Protein AF-A0A1V5FMY1-F1 (afdb_monomer_lite)

Secondary structure (DSSP, 8-state):
---HHHHHHHHHHHHHHHHHHHHHHHHHHHHHHHHHHHHHHHHHHHHHHHHHHHS-----TTPPPPHHHHHHHHHHHHHHHHHHHHHHHHHHHHHHHHHHH-HHHHHHHHTTHHHHHHHHHHHHHHHHHHTT--HHHHHHHHHHHHHHHHHHHHS-SSHHHHHHHHHHHHTTS--------PPPHHHHHHHHHHHHHHHHH-GGGHHHHHHHHHHHHHHHHHHHHGGGSPPPPPPP---PPP-----PPP---PPPPPP-

Foldseek 3Di:
DDDVVVVVVVVVVVVVVVVVVVVVVVVVLCVVLVVVLVVLVVVLVVLLVVLCVQQPDDDDVPDDDDPVVLVLLVQLVVQLVVQLVVLVVVLVVQLVVLVVVHDVSNVVSVSCVSVSVSSSSVRSSVSCVVSSHHPVRSVVSVVVVVVVVVQCVVVPDPPPVVVVVVVVVCVVDDDDDDDGDDHDLVVLVVLLVVLVVVCVVCVVCVVVSVVVSVVSVVVNVVVVVVVPDDDDPDDPDDDDDDDDDDDDDDDDDDDDDDDD

Structure (mmCIF, N/CA/C/O backbone):
data_AF-A0A1V5FMY1-F1
#
_entry.id   AF-A0A1V5FMY1-F1
#
loop_
_atom_site.group_PDB
_atom_site.id
_atom_site.type_symbol
_atom_site.label_atom_id
_atom_site.label_alt_id
_atom_site.label_comp_id
_atom_site.label_asym_id
_atom_site.label_entity_id
_atom_site.label_seq_id
_atom_site.pdbx_PDB_ins_code
_atom_site.Cartn_x
_atom_site.Cartn_y
_atom_site.Cartn_z
_atom_site.occupancy
_atom_site.B_iso_or_equiv
_atom_site.auth_seq_id
_atom_site.auth_comp_id
_atom_site.auth_asym_id
_atom_site.auth_atom_id
_atom_site.pdbx_PDB_model_num
ATOM 1 N N . MET A 1 1 ? 20.991 14.096 -60.297 1.00 62.47 1 MET A N 1
ATOM 2 C CA . MET A 1 1 ? 20.097 14.862 -59.400 1.00 62.47 1 MET A CA 1
ATOM 3 C C . MET A 1 1 ? 19.051 13.898 -58.860 1.00 62.47 1 MET A C 1
ATOM 5 O O . MET A 1 1 ? 18.324 13.318 -59.656 1.00 62.47 1 MET A O 1
ATOM 9 N N . ALA A 1 2 ? 19.057 13.616 -57.555 1.00 62.38 2 ALA A N 1
ATOM 10 C CA . ALA A 1 2 ? 18.085 12.703 -56.951 1.00 62.38 2 ALA A CA 1
ATOM 11 C C . ALA A 1 2 ? 16.714 13.389 -56.848 1.00 62.38 2 ALA A C 1
ATOM 13 O O . ALA A 1 2 ? 16.636 14.568 -56.515 1.00 62.38 2 ALA A O 1
ATOM 14 N N . ASN A 1 3 ? 15.645 12.657 -57.168 1.00 71.06 3 ASN A N 1
ATOM 15 C CA . ASN A 1 3 ? 14.291 13.203 -57.214 1.00 71.06 3 ASN A CA 1
ATOM 16 C C . ASN A 1 3 ? 13.805 13.497 -55.775 1.00 71.06 3 ASN A C 1
ATOM 18 O O . ASN A 1 3 ? 13.708 12.550 -54.988 1.00 71.06 3 ASN A O 1
ATOM 22 N N . PRO A 1 4 ? 13.483 14.754 -55.413 1.00 65.75 4 PRO A N 1
ATOM 23 C CA . PRO A 1 4 ? 13.195 15.155 -54.027 1.00 65.75 4 PRO A CA 1
ATOM 24 C C . PRO A 1 4 ? 12.002 14.404 -53.415 1.00 65.75 4 PRO A C 1
ATOM 26 O O . PRO A 1 4 ? 11.984 14.119 -52.220 1.00 65.75 4 PRO A O 1
ATOM 29 N N . TRP A 1 5 ? 11.061 13.965 -54.252 1.00 65.62 5 TRP A N 1
ATOM 30 C CA . TRP A 1 5 ? 9.923 13.134 -53.854 1.00 65.62 5 TRP A CA 1
ATOM 31 C C . TRP A 1 5 ? 10.306 11.752 -53.302 1.00 65.62 5 TRP A C 1
ATOM 33 O O . TRP A 1 5 ? 9.622 11.229 -52.425 1.00 65.62 5 TRP A O 1
ATOM 43 N N . LYS A 1 6 ? 11.415 11.156 -53.762 1.00 67.19 6 LYS A N 1
ATOM 44 C CA . LYS A 1 6 ? 11.872 9.850 -53.257 1.00 67.19 6 LYS A CA 1
ATOM 45 C C . LYS A 1 6 ? 12.499 9.964 -51.867 1.00 67.19 6 LYS A C 1
ATOM 47 O O . LYS A 1 6 ? 12.334 9.063 -51.056 1.00 67.19 6 LYS A O 1
ATOM 52 N N . ILE A 1 7 ? 13.168 11.081 -51.581 1.00 69.88 7 ILE A N 1
ATOM 53 C CA . ILE A 1 7 ? 13.790 11.340 -50.275 1.00 69.88 7 ILE A CA 1
ATOM 54 C C . ILE A 1 7 ? 12.704 11.589 -49.215 1.00 69.88 7 ILE A C 1
ATOM 56 O O . ILE A 1 7 ? 12.781 11.044 -48.117 1.00 69.88 7 ILE A O 1
ATOM 60 N N . PHE A 1 8 ? 11.640 12.318 -49.572 1.00 70.12 8 PHE A N 1
ATOM 61 C CA . PHE A 1 8 ? 10.506 12.569 -48.675 1.00 70.12 8 PHE A CA 1
ATOM 62 C C . PHE A 1 8 ? 9.698 11.294 -48.365 1.00 70.12 8 PHE A C 1
ATOM 64 O O . PHE A 1 8 ? 9.326 11.052 -47.218 1.00 70.12 8 PHE A O 1
ATOM 71 N N . GLY A 1 9 ? 9.483 10.433 -49.369 1.00 74.50 9 GLY A N 1
ATOM 72 C CA . GLY A 1 9 ? 8.785 9.155 -49.186 1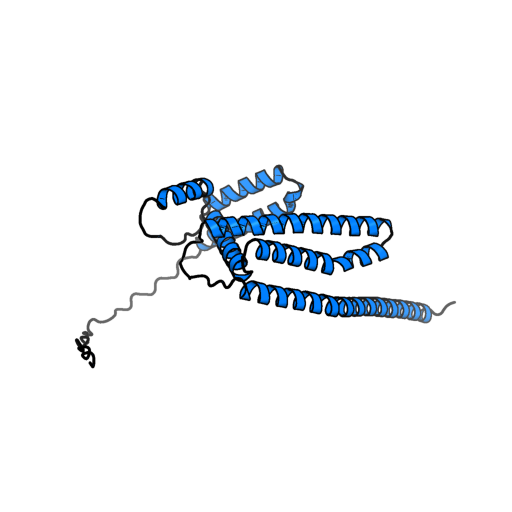.00 74.50 9 GLY A CA 1
ATOM 73 C C . GLY A 1 9 ? 9.525 8.178 -48.265 1.00 74.50 9 GLY A C 1
ATOM 74 O O . GLY A 1 9 ? 8.897 7.526 -47.433 1.00 74.50 9 GLY A O 1
ATOM 75 N N . ILE A 1 10 ? 10.858 8.119 -48.359 1.00 80.38 10 ILE A N 1
ATOM 76 C CA . ILE A 1 10 ? 11.685 7.268 -47.488 1.00 80.38 10 ILE A CA 1
ATOM 77 C C . ILE A 1 10 ? 11.652 7.777 -46.039 1.00 80.38 10 ILE A C 1
ATOM 79 O O . ILE A 1 10 ? 11.507 6.974 -45.121 1.00 80.38 10 ILE A O 1
ATOM 83 N N . GLY A 1 11 ? 11.708 9.096 -45.823 1.00 72.06 11 GLY A N 1
ATOM 84 C CA . GLY A 1 11 ? 11.613 9.680 -44.480 1.00 72.06 11 GLY A CA 1
ATOM 85 C C . GLY A 1 11 ? 10.283 9.375 -43.780 1.00 72.06 11 GLY A C 1
ATOM 86 O O . GLY A 1 11 ? 10.274 8.979 -42.617 1.00 72.06 11 GLY A O 1
ATOM 87 N N . CYS A 1 12 ? 9.161 9.480 -44.500 1.00 81.25 12 CYS A N 1
ATOM 88 C CA . CYS A 1 12 ? 7.836 9.184 -43.946 1.00 81.25 12 CYS A CA 1
ATOM 89 C C . CYS A 1 12 ? 7.679 7.696 -43.582 1.00 81.25 12 CYS A C 1
ATOM 91 O O . CYS A 1 12 ? 7.155 7.364 -42.519 1.00 81.25 12 CYS A O 1
ATOM 93 N N . LEU A 1 13 ? 8.207 6.794 -44.418 1.00 77.31 13 LEU A N 1
ATOM 94 C CA . LEU A 1 13 ? 8.186 5.354 -44.155 1.00 77.31 13 LEU A CA 1
ATOM 95 C C . LEU A 1 13 ? 8.947 4.994 -42.866 1.00 77.31 13 LEU A C 1
ATOM 97 O O . LEU A 1 13 ? 8.448 4.210 -42.062 1.00 77.31 13 LEU A O 1
ATOM 101 N N . VAL A 1 14 ? 10.119 5.595 -42.634 1.00 80.06 14 VAL A N 1
ATOM 102 C CA . VAL A 1 14 ? 10.916 5.361 -41.414 1.00 80.06 14 VAL A CA 1
ATOM 103 C C . VAL A 1 14 ? 10.162 5.809 -40.159 1.00 80.06 14 VAL A C 1
ATOM 105 O O . VAL A 1 14 ? 10.164 5.091 -39.161 1.00 80.06 14 VAL A O 1
ATOM 108 N N . ILE A 1 15 ? 9.466 6.948 -40.214 1.00 77.56 15 ILE A N 1
ATOM 109 C CA . ILE A 1 15 ? 8.668 7.457 -39.088 1.00 77.56 15 ILE A CA 1
ATOM 110 C C . ILE A 1 15 ? 7.491 6.523 -38.782 1.00 77.56 15 ILE A C 1
ATOM 112 O O . ILE A 1 15 ? 7.276 6.174 -37.624 1.00 77.56 15 ILE A O 1
ATOM 116 N N . VAL A 1 16 ? 6.756 6.071 -39.802 1.00 81.81 16 VAL A N 1
ATOM 117 C CA . VAL A 1 16 ? 5.626 5.143 -39.615 1.00 81.81 16 VAL A CA 1
ATOM 118 C C . VAL A 1 16 ? 6.092 3.814 -39.017 1.00 81.81 16 VAL A C 1
ATOM 120 O O . VAL A 1 16 ? 5.444 3.291 -38.111 1.00 81.81 16 VAL A O 1
ATOM 123 N N . VAL A 1 17 ? 7.237 3.290 -39.464 1.00 81.31 17 VAL A N 1
ATOM 124 C CA . VAL A 1 17 ? 7.828 2.063 -38.906 1.00 81.31 17 VAL A CA 1
ATOM 125 C C . VAL A 1 17 ? 8.255 2.265 -37.450 1.00 81.31 17 VAL A C 1
ATOM 127 O O . VAL A 1 17 ? 7.953 1.417 -36.615 1.00 81.31 17 VAL A O 1
ATOM 130 N N . LEU A 1 18 ? 8.884 3.395 -37.108 1.00 70.62 18 LEU A N 1
ATOM 131 C CA . LEU A 1 18 ? 9.233 3.727 -35.720 1.00 70.62 18 LEU A CA 1
ATOM 132 C C . LEU A 1 18 ? 7.995 3.809 -34.822 1.00 70.62 18 LEU A C 1
ATOM 134 O O . LEU A 1 18 ? 7.991 3.232 -33.738 1.00 70.62 18 LEU A O 1
ATOM 138 N N . ILE A 1 19 ? 6.928 4.463 -35.284 1.00 75.62 19 ILE A N 1
ATOM 139 C CA . ILE A 1 19 ? 5.663 4.552 -34.546 1.00 75.62 19 ILE A CA 1
ATOM 140 C C . ILE A 1 19 ? 5.058 3.158 -34.344 1.00 75.62 19 ILE A C 1
ATOM 142 O O . ILE A 1 19 ? 4.658 2.828 -33.230 1.00 75.62 19 ILE A O 1
ATOM 146 N N . ALA A 1 20 ? 5.026 2.317 -35.381 1.00 74.75 20 ALA A N 1
ATOM 147 C CA . ALA A 1 20 ? 4.508 0.953 -35.281 1.00 74.75 20 ALA A CA 1
ATOM 148 C C . ALA A 1 20 ? 5.322 0.088 -34.303 1.00 74.75 20 ALA A C 1
ATOM 150 O O . ALA A 1 20 ? 4.742 -0.692 -33.551 1.00 74.75 20 ALA A O 1
ATOM 151 N N . ILE A 1 21 ? 6.648 0.257 -34.263 1.00 75.31 21 ILE A N 1
ATOM 152 C CA . ILE A 1 21 ? 7.526 -0.421 -33.299 1.00 75.31 21 ILE A CA 1
ATOM 153 C C . ILE A 1 21 ? 7.237 0.064 -31.874 1.00 75.31 21 ILE A C 1
ATOM 155 O O . ILE A 1 21 ? 7.050 -0.764 -30.988 1.00 75.31 21 ILE A O 1
ATOM 159 N N . VAL A 1 22 ? 7.133 1.377 -31.645 1.00 72.56 22 VAL A N 1
ATOM 160 C CA . VAL A 1 22 ? 6.811 1.939 -30.320 1.00 72.56 22 VAL A CA 1
ATOM 161 C C . VAL A 1 22 ? 5.430 1.478 -29.848 1.00 72.56 22 VAL A C 1
ATOM 163 O O . VAL A 1 22 ? 5.295 1.038 -28.709 1.00 72.56 22 VAL A O 1
ATOM 166 N N . MET A 1 23 ? 4.417 1.503 -30.721 1.00 74.56 23 MET A N 1
ATOM 167 C CA . MET A 1 23 ? 3.080 0.994 -30.399 1.00 74.56 23 MET A CA 1
ATOM 168 C C . MET A 1 23 ? 3.092 -0.514 -30.133 1.00 74.56 23 MET A C 1
ATOM 170 O O . MET A 1 23 ? 2.464 -0.962 -29.180 1.00 74.56 23 MET A O 1
ATOM 174 N N . GLY A 1 24 ? 3.820 -1.299 -30.931 1.00 74.62 24 GLY A N 1
ATOM 175 C CA . GLY A 1 24 ? 3.955 -2.743 -30.738 1.00 74.62 24 GLY A CA 1
ATOM 176 C C . GLY A 1 24 ? 4.634 -3.095 -29.415 1.00 74.62 24 GLY A C 1
ATOM 177 O O . GLY A 1 24 ? 4.151 -3.964 -28.693 1.00 74.62 24 GLY A O 1
ATOM 178 N N . ILE A 1 25 ? 5.702 -2.375 -29.053 1.00 71.00 25 ILE A N 1
ATOM 179 C CA . ILE A 1 25 ? 6.384 -2.515 -27.759 1.00 71.00 25 ILE A CA 1
ATOM 180 C C . ILE A 1 25 ? 5.449 -2.101 -26.618 1.00 71.00 25 ILE A C 1
ATOM 182 O O . ILE A 1 25 ? 5.326 -2.842 -25.647 1.00 71.00 25 ILE A O 1
ATOM 186 N N . GLY A 1 26 ? 4.750 -0.969 -26.740 1.00 64.06 26 GLY A N 1
ATOM 187 C CA . GLY A 1 26 ? 3.794 -0.496 -25.734 1.00 64.06 26 GLY A CA 1
ATOM 188 C C . GLY A 1 26 ? 2.633 -1.469 -25.517 1.00 64.06 26 GLY A C 1
ATOM 189 O O . GLY A 1 26 ? 2.286 -1.771 -24.378 1.00 64.06 26 GLY A O 1
ATOM 190 N N . PHE A 1 27 ? 2.079 -2.029 -26.593 1.00 73.12 27 PHE A N 1
ATOM 191 C CA . PHE A 1 27 ? 0.998 -3.014 -26.530 1.00 73.12 27 PHE A CA 1
ATOM 192 C C . PHE A 1 27 ? 1.475 -4.350 -25.947 1.00 73.12 27 PHE A C 1
ATOM 194 O O . PHE A 1 27 ? 0.796 -4.936 -25.107 1.00 73.12 27 PHE A O 1
ATOM 201 N N . TYR A 1 28 ? 2.668 -4.813 -26.332 1.00 70.88 28 TYR A N 1
ATOM 202 C CA . TYR A 1 28 ? 3.286 -6.011 -25.762 1.00 70.88 28 TYR A CA 1
ATOM 203 C C . TYR A 1 28 ? 3.582 -5.849 -24.266 1.00 70.88 28 TYR A C 1
ATOM 205 O O . TYR A 1 28 ? 3.270 -6.746 -23.484 1.00 70.88 28 TYR A O 1
ATOM 213 N N . MET A 1 29 ? 4.120 -4.695 -23.855 1.00 66.38 29 MET A N 1
ATOM 214 C CA . MET A 1 29 ? 4.320 -4.344 -22.446 1.00 66.38 29 MET A CA 1
ATOM 215 C C . MET A 1 29 ? 2.977 -4.351 -21.705 1.00 66.38 29 MET A C 1
ATOM 217 O O . MET A 1 29 ? 2.837 -5.082 -20.732 1.00 66.38 29 MET A O 1
ATOM 221 N N . ALA A 1 30 ? 1.958 -3.640 -22.196 1.00 61.38 30 ALA A N 1
ATOM 222 C CA . ALA A 1 30 ? 0.636 -3.587 -21.566 1.00 61.38 30 ALA A CA 1
ATOM 223 C C . ALA A 1 30 ? -0.017 -4.974 -21.421 1.00 61.38 30 ALA A C 1
ATOM 225 O O . ALA A 1 30 ? -0.582 -5.289 -20.376 1.00 61.38 30 ALA A O 1
ATOM 226 N N . PHE A 1 31 ? 0.104 -5.836 -22.434 1.00 67.94 31 PHE A N 1
ATOM 227 C CA . PHE A 1 31 ? -0.457 -7.187 -22.403 1.00 67.94 31 PHE A CA 1
ATOM 228 C C . PHE A 1 31 ? 0.312 -8.118 -21.448 1.00 67.94 31 PHE A C 1
ATOM 230 O O . PHE A 1 31 ? -0.287 -8.881 -20.682 1.00 67.94 31 PHE A O 1
ATOM 237 N N . LYS A 1 32 ? 1.648 -8.035 -21.444 1.00 64.81 32 LYS A N 1
ATOM 238 C CA . LYS A 1 32 ? 2.503 -8.839 -20.561 1.00 64.81 32 LYS A CA 1
ATOM 239 C C . LYS A 1 32 ? 2.357 -8.412 -19.097 1.00 64.81 32 LYS A C 1
ATOM 241 O O . LYS A 1 32 ? 2.187 -9.279 -18.242 1.00 64.81 32 LYS A O 1
ATOM 246 N N . PHE A 1 33 ? 2.331 -7.108 -18.818 1.00 62.91 33 PHE A N 1
ATOM 247 C CA . PHE A 1 33 ? 2.061 -6.575 -17.479 1.00 62.91 33 PHE A CA 1
ATOM 248 C C . PHE A 1 33 ? 0.636 -6.875 -17.021 1.00 62.91 33 PHE A C 1
ATOM 250 O O . PHE A 1 33 ? 0.449 -7.307 -15.888 1.00 62.91 33 PHE A O 1
ATOM 257 N N . GLY A 1 34 ? -0.360 -6.736 -17.900 1.00 59.97 34 GLY A N 1
ATOM 258 C CA . GLY A 1 34 ? -1.763 -6.955 -17.552 1.00 59.97 34 GLY A CA 1
ATOM 259 C C . GLY A 1 34 ? -2.050 -8.373 -17.056 1.00 59.97 34 GLY A C 1
ATOM 260 O O . GLY A 1 34 ? -2.756 -8.545 -16.068 1.00 59.97 34 GLY A O 1
ATOM 261 N N . SER A 1 35 ? -1.467 -9.399 -17.685 1.00 74.00 35 SER A N 1
ATOM 262 C CA . SER A 1 35 ? -1.715 -10.795 -17.286 1.00 74.00 35 SER A CA 1
ATOM 263 C C . SER A 1 35 ? -1.012 -11.210 -15.985 1.00 74.00 35 SER A C 1
ATOM 265 O O . SER A 1 35 ? -1.583 -11.969 -15.200 1.00 74.00 35 SER A O 1
ATOM 267 N N . GLY A 1 36 ? 0.203 -10.709 -15.734 1.00 73.12 36 GLY A N 1
ATOM 268 C CA . GLY A 1 36 ? 0.938 -10.964 -14.491 1.00 73.12 36 GLY A CA 1
ATOM 269 C C . GLY A 1 36 ? 0.330 -10.218 -13.306 1.00 73.12 36 GLY A C 1
ATOM 270 O O . GLY A 1 36 ? 0.029 -10.830 -12.281 1.00 73.12 36 GLY A O 1
ATOM 271 N N . LEU A 1 37 ? 0.056 -8.925 -13.492 1.00 70.81 37 LEU A N 1
ATOM 272 C CA . LEU A 1 37 ? -0.569 -8.076 -12.484 1.00 70.81 37 LEU A CA 1
ATOM 273 C C . LEU A 1 37 ? -1.965 -8.587 -12.124 1.00 70.81 37 LEU A C 1
ATOM 275 O O . LEU A 1 37 ? -2.284 -8.675 -10.948 1.00 70.81 37 LEU A O 1
ATOM 279 N N . ALA A 1 38 ? -2.782 -8.998 -13.101 1.00 75.75 38 ALA A N 1
ATOM 280 C CA . ALA A 1 38 ? -4.113 -9.536 -12.818 1.00 75.75 38 ALA A CA 1
ATOM 281 C C . ALA A 1 38 ? -4.061 -10.773 -11.910 1.00 75.75 38 ALA A C 1
ATOM 283 O O . ALA A 1 38 ? -4.857 -10.881 -10.982 1.00 75.75 38 ALA A O 1
ATOM 284 N N . ARG A 1 39 ? -3.100 -11.683 -12.126 1.00 83.31 39 ARG A N 1
ATOM 285 C CA . ARG A 1 39 ? -2.904 -12.846 -11.244 1.00 83.31 39 ARG A CA 1
ATOM 286 C C . ARG A 1 39 ? -2.408 -12.443 -9.860 1.00 83.31 39 ARG A C 1
ATOM 288 O O . ARG A 1 39 ? -2.886 -12.998 -8.879 1.00 83.31 39 ARG A O 1
ATOM 295 N N . GLN A 1 40 ? -1.476 -11.493 -9.777 1.00 76.38 40 GLN A N 1
ATOM 296 C CA . GLN A 1 40 ? -0.972 -10.984 -8.498 1.00 76.38 40 GLN A CA 1
ATOM 297 C C . GLN A 1 40 ? -2.078 -10.283 -7.701 1.00 76.38 40 GLN A C 1
ATOM 299 O O . GLN A 1 40 ? -2.253 -10.573 -6.524 1.00 76.38 40 GLN A O 1
ATOM 304 N N . VAL A 1 41 ? -2.882 -9.439 -8.351 1.00 72.44 41 VAL A N 1
ATOM 305 C CA . VAL A 1 41 ? -4.049 -8.779 -7.753 1.00 72.44 41 VAL A CA 1
ATOM 306 C C . VAL A 1 41 ? -5.079 -9.811 -7.309 1.00 72.44 41 VAL A C 1
ATOM 308 O O . VAL A 1 41 ? -5.581 -9.716 -6.196 1.00 72.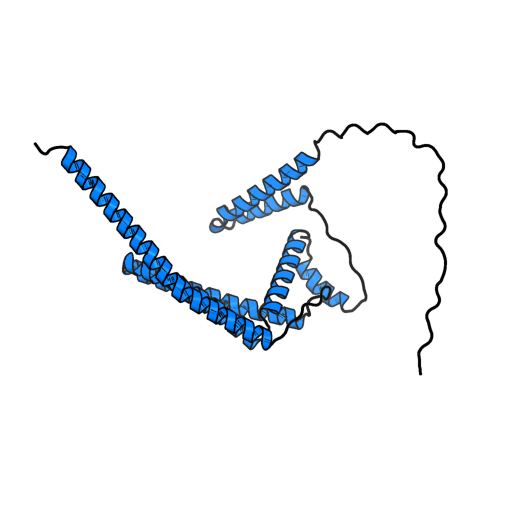44 41 VAL A O 1
ATOM 311 N N . GLN A 1 42 ? -5.364 -10.829 -8.125 1.00 83.38 42 GLN A N 1
ATOM 312 C CA . GLN A 1 42 ? -6.300 -11.890 -7.752 1.00 83.38 42 GLN A CA 1
ATOM 313 C C . GLN A 1 42 ? -5.795 -12.713 -6.556 1.00 83.38 42 GLN A C 1
ATOM 315 O O . GLN A 1 42 ? -6.575 -13.040 -5.665 1.00 83.38 42 GLN A O 1
ATOM 320 N N . ALA A 1 43 ? -4.496 -13.020 -6.501 1.00 84.44 43 ALA A N 1
ATOM 321 C CA . ALA A 1 43 ? -3.882 -13.699 -5.363 1.00 84.44 43 ALA A CA 1
ATOM 322 C C . ALA A 1 43 ? -3.915 -12.828 -4.096 1.00 84.44 43 ALA A C 1
ATOM 324 O O . ALA A 1 43 ? -4.250 -13.326 -3.023 1.00 84.44 43 ALA A O 1
ATOM 325 N N . ALA A 1 44 ? -3.639 -11.527 -4.222 1.00 76.06 44 ALA A N 1
ATOM 326 C CA . ALA A 1 44 ? -3.750 -10.574 -3.124 1.00 76.06 44 ALA A CA 1
ATOM 327 C C . ALA A 1 44 ? -5.197 -10.471 -2.616 1.00 76.06 44 ALA A C 1
ATOM 329 O O . ALA A 1 44 ? -5.427 -10.562 -1.416 1.00 76.06 44 ALA A O 1
ATOM 330 N N . GLN A 1 45 ? -6.182 -10.379 -3.515 1.00 78.56 45 GLN A N 1
ATOM 331 C CA . GLN A 1 45 ? -7.606 -10.371 -3.161 1.00 78.56 45 GLN A CA 1
ATOM 332 C C . GLN A 1 45 ? -8.032 -11.654 -2.445 1.00 78.56 45 GLN A C 1
ATOM 334 O O . GLN A 1 45 ? -8.741 -11.584 -1.445 1.00 78.56 45 GLN A O 1
ATOM 339 N N . ALA A 1 46 ? -7.588 -12.820 -2.923 1.00 88.88 46 ALA A N 1
ATOM 340 C CA . ALA A 1 46 ? -7.873 -14.094 -2.268 1.00 88.88 46 ALA A CA 1
ATOM 341 C C . ALA A 1 46 ? -7.290 -14.138 -0.849 1.00 88.88 46 ALA A C 1
ATOM 343 O O . ALA A 1 46 ? -7.978 -14.548 0.083 1.00 88.88 46 ALA A O 1
ATOM 344 N N . ARG A 1 47 ? -6.057 -13.647 -0.676 1.00 86.44 47 ARG A N 1
ATOM 345 C CA . ARG A 1 47 ? -5.394 -13.568 0.629 1.00 86.44 47 ARG A CA 1
ATOM 346 C C . ARG A 1 47 ? -6.100 -12.605 1.583 1.00 86.44 47 ARG A C 1
ATOM 348 O O . ARG A 1 47 ? -6.257 -12.924 2.754 1.00 86.44 47 ARG A O 1
ATOM 355 N N . VAL A 1 48 ? -6.552 -11.454 1.089 1.00 82.81 48 VAL A N 1
ATOM 356 C CA . VAL A 1 48 ? -7.345 -10.490 1.867 1.00 82.81 48 VAL A CA 1
ATOM 357 C C . VAL A 1 48 ? -8.676 -11.099 2.300 1.00 82.81 48 VAL A C 1
ATOM 359 O O . VAL A 1 48 ? -9.031 -11.016 3.472 1.00 82.81 48 VAL A O 1
ATOM 362 N N . ALA A 1 49 ? -9.391 -11.762 1.388 1.00 88.88 49 ALA A N 1
ATOM 363 C CA . ALA A 1 49 ? -10.649 -12.430 1.711 1.00 88.88 49 ALA A CA 1
ATOM 364 C C . ALA A 1 49 ? -10.454 -13.530 2.766 1.00 88.88 49 ALA A C 1
ATOM 366 O O . ALA A 1 49 ? -11.256 -13.654 3.689 1.00 88.88 49 ALA A O 1
ATOM 367 N N . GLU A 1 50 ? -9.371 -14.302 2.656 1.00 93.94 50 GLU A N 1
ATOM 368 C CA . GLU A 1 50 ? -8.988 -15.301 3.652 1.00 93.94 50 GLU A CA 1
ATOM 369 C C . GLU A 1 50 ? -8.673 -14.660 5.013 1.00 93.94 50 GLU A C 1
ATOM 371 O O . GLU A 1 50 ? -9.183 -15.117 6.033 1.00 93.94 50 GLU A O 1
ATOM 376 N N . LEU A 1 51 ? -7.892 -13.578 5.038 1.00 91.19 51 LEU A N 1
ATOM 377 C CA . LEU A 1 51 ? -7.536 -12.857 6.259 1.00 91.19 51 LEU A CA 1
ATOM 378 C C . LEU A 1 51 ? -8.774 -12.276 6.964 1.00 91.19 51 LEU A C 1
ATOM 380 O O . LEU A 1 51 ? -8.928 -12.438 8.173 1.00 91.19 51 LEU A O 1
ATOM 384 N N . ASN A 1 52 ? -9.686 -11.656 6.212 1.00 93.19 52 ASN A N 1
ATOM 385 C CA . ASN A 1 52 ? -10.936 -11.118 6.751 1.00 93.19 52 ASN A CA 1
ATOM 386 C C . ASN A 1 52 ? -11.860 -12.230 7.267 1.00 93.19 52 ASN A C 1
ATOM 388 O O . ASN A 1 52 ? -12.537 -12.047 8.276 1.00 93.19 52 ASN A O 1
ATOM 392 N N . ALA A 1 53 ? -11.869 -13.399 6.618 1.00 96.94 53 ALA A N 1
ATOM 393 C CA . ALA A 1 53 ? -12.612 -14.558 7.105 1.00 96.94 53 ALA A CA 1
ATOM 394 C C . ALA A 1 53 ? -12.011 -15.143 8.397 1.00 96.94 53 ALA A C 1
ATOM 396 O O . ALA A 1 53 ? -12.758 -15.621 9.250 1.00 96.94 53 ALA A O 1
ATOM 397 N N . GLN A 1 54 ? -10.683 -15.108 8.551 1.00 97.81 54 GLN A N 1
ATOM 398 C CA . GLN A 1 54 ? -9.989 -15.565 9.762 1.00 97.81 54 GLN A CA 1
ATOM 399 C C . GLN A 1 54 ? -10.171 -14.604 10.944 1.00 97.81 54 GLN A C 1
ATOM 401 O O . GLN A 1 54 ? -10.323 -15.059 12.078 1.00 97.81 54 GLN A O 1
ATOM 406 N N . PHE A 1 55 ? -10.185 -13.294 10.686 1.00 96.88 55 PHE A N 1
ATOM 407 C CA . PHE A 1 55 ? -10.293 -12.242 11.702 1.00 96.88 55 PHE A CA 1
ATOM 408 C C . PHE A 1 55 ? -11.507 -11.341 11.428 1.00 96.88 55 PHE A C 1
ATOM 410 O O . PHE A 1 55 ? -11.340 -10.170 11.078 1.00 96.88 55 PHE A O 1
ATOM 417 N N . PRO A 1 56 ? -12.740 -11.866 11.547 1.00 96.75 56 PRO A N 1
ATOM 418 C CA . PRO A 1 56 ? -13.935 -11.116 11.187 1.00 96.75 56 PRO A CA 1
ATOM 419 C C . PRO A 1 56 ? -14.036 -9.837 12.018 1.00 96.75 56 PRO A C 1
ATOM 421 O O . PRO A 1 56 ? -14.000 -9.874 13.247 1.00 96.75 56 PRO A O 1
ATOM 424 N N . PHE A 1 57 ? -14.192 -8.710 11.329 1.00 95.75 57 PHE A N 1
ATOM 425 C CA . PHE A 1 57 ? -14.341 -7.399 11.940 1.00 95.75 57 PHE A CA 1
ATOM 426 C C . PHE A 1 57 ? -15.633 -6.744 11.466 1.00 95.75 57 PHE A C 1
ATOM 428 O O . PHE A 1 57 ? -15.968 -6.764 10.283 1.00 95.75 57 PHE A O 1
ATOM 435 N N . ALA A 1 58 ? -16.355 -6.149 12.408 1.00 94.44 58 ALA A N 1
ATOM 436 C CA . ALA A 1 58 ? -17.504 -5.308 12.138 1.00 94.44 58 ALA A CA 1
ATOM 437 C C . ALA A 1 58 ? -17.343 -4.040 12.972 1.00 94.44 58 ALA A C 1
ATOM 439 O O . ALA A 1 58 ? -17.382 -4.098 14.201 1.00 94.44 58 ALA A O 1
ATOM 440 N N . ALA A 1 59 ? -17.135 -2.907 12.303 1.00 88.75 59 ALA A N 1
ATOM 441 C CA . ALA A 1 59 ? -17.089 -1.623 12.979 1.00 88.75 59 ALA A CA 1
ATOM 442 C C . ALA A 1 59 ? -18.478 -1.292 13.533 1.00 88.75 59 ALA A C 1
ATOM 444 O O . ALA A 1 59 ? -19.437 -1.180 12.767 1.00 88.75 59 ALA A O 1
ATOM 445 N N . ASP A 1 60 ? -18.582 -1.104 14.846 1.00 86.12 60 ASP A N 1
ATOM 446 C CA . ASP A 1 60 ? -19.797 -0.560 15.435 1.00 86.12 60 ASP A CA 1
ATOM 447 C C . ASP A 1 60 ? -19.793 0.963 15.242 1.00 86.12 60 ASP A C 1
ATOM 449 O O . ASP A 1 60 ? -18.876 1.688 15.647 1.00 86.12 60 ASP A O 1
ATOM 453 N N . THR A 1 61 ? -20.791 1.466 14.522 1.00 73.56 61 THR A N 1
ATOM 454 C CA . THR A 1 61 ? -20.898 2.889 14.206 1.00 73.56 61 THR A CA 1
ATOM 455 C C . THR A 1 61 ? -21.202 3.665 15.483 1.00 73.56 61 THR A C 1
ATOM 457 O O . THR A 1 61 ? -22.348 3.731 15.915 1.00 73.56 61 THR A O 1
ATOM 460 N N . GLY A 1 62 ? -20.176 4.271 16.080 1.00 73.62 62 GLY A N 1
ATOM 461 C CA . GLY A 1 62 ? -20.304 5.103 17.281 1.00 73.62 62 GLY A CA 1
ATOM 462 C C . GLY A 1 62 ? -19.432 4.664 18.454 1.00 73.62 62 GLY A C 1
ATOM 463 O O . GLY A 1 62 ? -19.305 5.418 19.418 1.00 73.62 62 GLY A O 1
ATOM 464 N N . THR A 1 63 ? -18.785 3.500 18.378 1.00 75.69 63 THR A N 1
ATOM 465 C CA . THR A 1 63 ? -17.791 3.109 19.380 1.00 75.69 63 THR A CA 1
ATOM 466 C C . THR A 1 63 ? -16.455 3.780 19.097 1.00 75.69 63 THR A C 1
ATOM 468 O O . THR A 1 63 ? -15.972 3.786 17.963 1.00 75.69 63 THR A O 1
ATOM 471 N N . LEU A 1 64 ? -15.843 4.337 20.143 1.00 80.62 64 LEU A N 1
ATOM 472 C CA . LEU A 1 64 ? -14.462 4.796 20.068 1.00 80.62 64 LEU A CA 1
ATOM 473 C C . LEU A 1 64 ? -13.530 3.601 19.808 1.00 80.62 64 LEU A C 1
ATOM 475 O O . LEU A 1 64 ? -13.828 2.497 20.268 1.00 80.62 64 LEU A O 1
ATOM 479 N N . PRO A 1 65 ? -12.403 3.811 19.105 1.00 82.25 65 PRO A N 1
ATOM 480 C CA . PRO A 1 65 ? -11.425 2.757 18.898 1.00 82.25 65 PRO A CA 1
ATOM 481 C C . PRO A 1 65 ? -10.922 2.219 20.237 1.00 82.25 65 PRO A C 1
ATOM 483 O O . PRO A 1 65 ? -10.524 2.994 21.109 1.00 82.25 65 PRO A O 1
ATOM 486 N N . ASP A 1 66 ? -10.919 0.897 20.386 1.00 89.25 66 ASP A N 1
ATOM 487 C CA . ASP A 1 66 ? -10.279 0.258 21.530 1.00 89.25 66 ASP A CA 1
ATOM 488 C C . ASP A 1 66 ? -8.776 0.584 21.537 1.00 89.25 66 ASP A C 1
ATOM 490 O O . ASP A 1 66 ? -8.127 0.572 20.486 1.00 89.25 66 ASP A O 1
ATOM 494 N N . ALA A 1 67 ? -8.231 0.906 22.713 1.00 87.44 67 ALA A N 1
ATOM 495 C CA . ALA A 1 67 ? -6.859 1.391 22.845 1.00 87.44 67 ALA A CA 1
ATOM 496 C C . ALA A 1 67 ? -5.817 0.299 22.555 1.00 87.44 67 ALA A C 1
ATOM 498 O O . ALA A 1 67 ? -4.772 0.589 21.972 1.00 87.44 67 ALA A O 1
ATOM 499 N N . GLU A 1 68 ? -6.095 -0.951 22.930 1.00 92.69 68 GLU A N 1
ATOM 500 C CA . GLU A 1 68 ? -5.203 -2.085 22.673 1.00 92.69 68 GLU A CA 1
ATOM 501 C C . GLU A 1 68 ? -5.189 -2.436 21.179 1.00 92.69 68 GLU A C 1
ATOM 503 O O . GLU A 1 68 ? -4.125 -2.617 20.575 1.00 92.69 68 GLU A O 1
ATOM 508 N N . ARG A 1 69 ? -6.362 -2.448 20.539 1.00 93.81 69 ARG A N 1
ATOM 509 C CA . ARG A 1 69 ? -6.483 -2.637 19.087 1.00 93.81 69 ARG A CA 1
ATOM 510 C C . ARG A 1 69 ? -5.902 -1.462 18.295 1.00 93.81 69 ARG A C 1
ATOM 512 O O . ARG A 1 69 ? -5.256 -1.693 17.275 1.00 93.81 69 ARG A O 1
ATOM 519 N N . PHE A 1 70 ? -6.013 -0.224 18.785 1.00 90.88 70 PHE A N 1
ATOM 520 C CA . PHE A 1 70 ? -5.354 0.943 18.181 1.00 90.88 70 PHE A CA 1
ATOM 521 C C . PHE A 1 70 ? -3.825 0.823 18.211 1.00 90.88 70 PHE A C 1
ATOM 523 O O . PHE A 1 70 ? -3.160 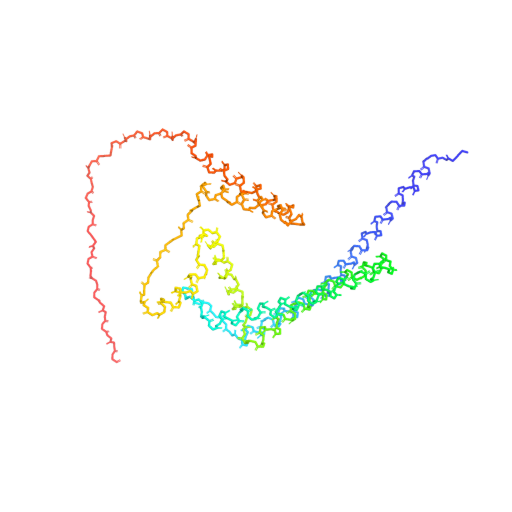1.059 17.203 1.00 90.88 70 PHE A O 1
ATOM 530 N N . GLU A 1 71 ? -3.252 0.413 19.345 1.00 91.06 71 GLU A N 1
ATOM 531 C CA . GLU A 1 71 ? -1.812 0.154 19.456 1.00 91.06 71 GLU A CA 1
ATOM 532 C C . GLU A 1 71 ? -1.379 -0.997 18.533 1.00 91.06 71 GLU A C 1
ATOM 534 O O . GLU A 1 71 ? -0.333 -0.928 17.886 1.00 91.06 71 GLU A O 1
ATOM 539 N N . THR A 1 72 ? -2.215 -2.028 18.396 1.00 95.00 72 THR A N 1
ATOM 540 C CA . THR A 1 72 ? -1.993 -3.115 17.432 1.00 95.00 72 THR A CA 1
ATOM 541 C C . THR A 1 72 ? -1.947 -2.584 15.995 1.00 95.00 72 THR A C 1
ATOM 543 O O . THR A 1 72 ? -1.027 -2.919 15.248 1.00 95.00 72 THR A O 1
ATOM 546 N N . TRP A 1 73 ? -2.874 -1.700 15.615 1.00 94.69 73 TRP A N 1
ATOM 547 C CA . TRP A 1 73 ? -2.882 -1.042 14.305 1.00 94.69 73 TRP A CA 1
ATOM 548 C C . TRP A 1 73 ? -1.618 -0.199 14.066 1.00 94.69 73 TRP A C 1
ATOM 550 O O . TRP A 1 73 ? -1.028 -0.265 12.983 1.00 94.69 73 TRP A O 1
ATOM 560 N N . LEU A 1 74 ? -1.141 0.543 15.074 1.00 90.62 74 LEU A N 1
ATOM 561 C CA . LEU A 1 74 ? 0.118 1.296 14.982 1.00 90.62 74 LEU A CA 1
ATOM 562 C C . LEU A 1 74 ? 1.317 0.379 14.719 1.00 90.62 74 LEU A C 1
ATOM 564 O O . LEU A 1 74 ? 2.205 0.728 13.939 1.00 90.62 74 LEU A O 1
ATOM 568 N N . GLN A 1 75 ? 1.350 -0.792 15.355 1.00 94.56 75 GLN A N 1
ATOM 569 C CA . GLN A 1 75 ? 2.411 -1.778 15.155 1.00 94.56 75 GLN A CA 1
ATOM 570 C C . GLN A 1 75 ? 2.362 -2.372 13.746 1.00 94.56 75 GLN A C 1
ATOM 572 O O . GLN A 1 75 ? 3.390 -2.374 13.076 1.00 94.56 75 GLN A O 1
ATOM 577 N N . VAL A 1 76 ? 1.180 -2.759 13.252 1.00 91.94 76 VAL A N 1
ATOM 578 C CA . VAL A 1 76 ? 1.006 -3.201 11.854 1.00 91.94 76 VAL A CA 1
ATOM 579 C C . VAL A 1 76 ? 1.477 -2.122 10.877 1.00 91.94 76 VAL A C 1
ATOM 581 O O . VAL A 1 76 ? 2.222 -2.419 9.948 1.00 91.94 76 VAL A O 1
ATOM 584 N N . THR A 1 77 ? 1.091 -0.863 11.102 1.00 85.19 77 THR A N 1
ATOM 585 C CA . THR A 1 77 ? 1.472 0.269 10.241 1.00 85.19 77 THR A CA 1
ATOM 586 C C . THR A 1 77 ? 2.988 0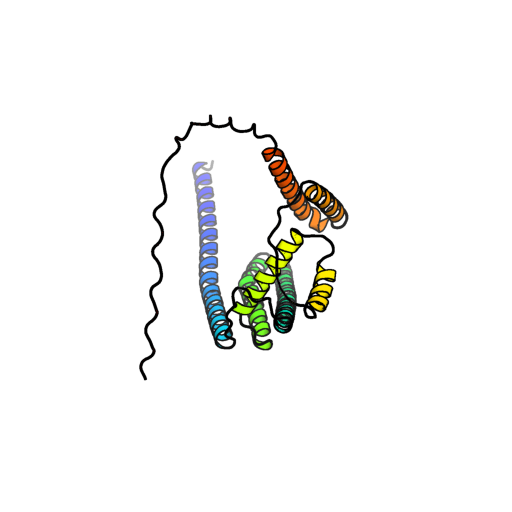.477 10.224 1.00 85.19 77 THR A C 1
ATOM 588 O O . THR A 1 77 ? 3.568 0.725 9.168 1.00 85.19 77 THR A O 1
ATOM 591 N N . ARG A 1 78 ? 3.652 0.350 11.381 1.00 88.88 78 ARG A N 1
ATOM 592 C CA . ARG A 1 78 ? 5.114 0.454 11.495 1.00 88.88 78 ARG A CA 1
ATOM 593 C C . ARG A 1 78 ? 5.819 -0.692 10.776 1.00 88.88 78 ARG A C 1
ATOM 595 O O . ARG A 1 78 ? 6.752 -0.433 10.022 1.00 88.88 78 ARG A O 1
ATOM 602 N N . ASP A 1 79 ? 5.370 -1.924 10.998 1.00 89.75 79 ASP A N 1
ATOM 603 C CA . ASP A 1 79 ? 5.959 -3.124 10.398 1.00 89.75 79 ASP A CA 1
ATOM 604 C C . ASP A 1 79 ? 5.801 -3.083 8.864 1.00 89.75 79 ASP A C 1
ATOM 606 O O . ASP A 1 79 ? 6.762 -3.304 8.125 1.00 89.75 79 ASP A O 1
ATOM 610 N N . ALA A 1 80 ? 4.620 -2.687 8.374 1.00 82.94 80 ALA A N 1
ATOM 611 C CA . ALA A 1 80 ? 4.368 -2.473 6.951 1.00 82.94 80 ALA A CA 1
ATOM 612 C C . ALA A 1 80 ? 5.205 -1.317 6.374 1.00 82.94 80 ALA A C 1
ATOM 614 O O . ALA A 1 80 ? 5.750 -1.448 5.280 1.00 82.94 80 ALA A O 1
ATOM 615 N N . GLY A 1 81 ? 5.348 -0.207 7.105 1.00 81.06 81 GLY A N 1
ATOM 616 C CA . GLY A 1 81 ? 6.166 0.936 6.696 1.00 81.06 81 GLY A CA 1
ATOM 617 C C . GLY A 1 81 ? 7.651 0.592 6.567 1.00 81.06 81 GLY A C 1
ATOM 618 O O . GLY A 1 81 ? 8.272 0.943 5.567 1.00 81.06 81 GLY A O 1
ATOM 619 N N . ALA A 1 82 ? 8.203 -0.161 7.522 1.00 86.44 82 ALA A N 1
ATOM 620 C CA . ALA A 1 82 ? 9.584 -0.639 7.463 1.00 86.44 82 ALA A CA 1
ATOM 621 C C . ALA A 1 82 ? 9.818 -1.559 6.253 1.00 86.44 82 ALA A C 1
ATOM 623 O O . ALA A 1 82 ? 10.821 -1.431 5.553 1.00 86.44 82 ALA A O 1
ATOM 624 N N . ALA A 1 83 ? 8.866 -2.450 5.958 1.00 83.25 83 ALA A N 1
ATOM 625 C CA . ALA A 1 83 ? 8.944 -3.301 4.776 1.00 83.25 83 ALA A CA 1
ATOM 626 C C . ALA A 1 83 ? 8.830 -2.501 3.465 1.00 83.25 83 ALA A C 1
ATOM 628 O O . ALA A 1 83 ? 9.549 -2.789 2.509 1.00 83.25 83 ALA A O 1
ATOM 629 N N . MET A 1 84 ? 7.975 -1.471 3.413 1.00 80.81 84 MET A N 1
ATOM 630 C CA . MET A 1 84 ? 7.885 -0.559 2.264 1.00 80.81 84 MET A CA 1
ATOM 631 C C . MET A 1 84 ? 9.201 0.178 2.010 1.00 80.81 84 MET A C 1
ATOM 633 O O . MET A 1 84 ? 9.632 0.261 0.862 1.00 80.81 84 MET A O 1
ATOM 637 N N . GLU A 1 85 ? 9.848 0.688 3.060 1.00 83.00 85 GLU A N 1
ATOM 638 C CA . GLU A 1 85 ? 11.147 1.363 2.964 1.00 83.00 85 GLU A CA 1
ATOM 639 C C . GLU A 1 85 ? 12.237 0.413 2.455 1.00 83.00 85 GLU A C 1
ATOM 641 O O . GLU A 1 85 ? 12.967 0.748 1.518 1.00 83.00 85 GLU A O 1
ATOM 646 N N . GLN A 1 86 ? 12.296 -0.804 3.005 1.00 91.50 86 GLN A N 1
ATOM 647 C CA . GLN A 1 86 ? 13.236 -1.829 2.560 1.00 91.50 86 GLN A CA 1
ATOM 648 C C . GLN A 1 86 ? 13.014 -2.189 1.086 1.00 91.50 86 GLN A C 1
ATOM 650 O O . GLN A 1 86 ? 13.943 -2.115 0.284 1.00 91.50 86 GLN A O 1
ATOM 655 N N . HIS A 1 87 ? 11.782 -2.529 0.699 1.00 82.06 87 HIS A N 1
ATOM 656 C CA . HIS A 1 87 ? 11.475 -2.886 -0.683 1.00 82.06 87 HIS A CA 1
ATOM 657 C C . HIS A 1 87 ? 11.698 -1.720 -1.656 1.00 82.06 87 HIS A C 1
ATOM 659 O O . HIS A 1 87 ? 12.123 -1.948 -2.791 1.00 82.06 87 HIS A O 1
ATOM 665 N N . GLY A 1 88 ? 11.431 -0.484 -1.223 1.00 80.44 88 GLY A N 1
ATOM 666 C CA . GLY A 1 88 ? 11.721 0.728 -1.985 1.00 80.44 88 GLY A CA 1
ATOM 667 C C . GLY A 1 88 ? 13.217 0.891 -2.243 1.00 80.44 88 GLY A C 1
ATOM 668 O O . GLY A 1 88 ? 13.612 1.069 -3.393 1.00 80.44 88 GLY A O 1
ATOM 669 N N . THR A 1 89 ? 14.039 0.720 -1.206 1.00 89.50 89 THR A N 1
ATOM 670 C CA . THR A 1 89 ? 15.507 0.771 -1.302 1.00 89.50 89 THR A CA 1
ATOM 671 C C . THR A 1 89 ? 16.043 -0.327 -2.227 1.00 89.50 89 THR A C 1
ATOM 673 O O . THR A 1 89 ? 16.828 -0.052 -3.133 1.00 89.50 89 THR A O 1
ATOM 676 N N . ASP A 1 90 ? 15.562 -1.565 -2.075 1.00 91.00 90 ASP A N 1
ATOM 677 C CA . ASP A 1 90 ? 15.947 -2.696 -2.932 1.00 91.00 90 ASP A CA 1
ATOM 678 C C . ASP A 1 90 ? 15.535 -2.478 -4.398 1.00 91.00 90 ASP A C 1
ATOM 680 O O . ASP A 1 90 ? 16.182 -2.954 -5.336 1.00 91.00 90 ASP A O 1
ATOM 684 N N . PHE A 1 91 ? 14.406 -1.808 -4.635 1.00 84.94 91 PHE A N 1
ATOM 685 C CA . PHE A 1 91 ? 13.971 -1.448 -5.980 1.00 84.94 91 PHE A CA 1
ATOM 686 C C . PHE A 1 91 ? 14.844 -0.344 -6.576 1.00 84.94 91 PHE A C 1
ATOM 688 O O . PHE A 1 91 ? 15.305 -0.500 -7.706 1.00 84.94 91 PHE A O 1
ATOM 695 N N . GLU A 1 92 ? 15.113 0.720 -5.825 1.00 84.00 92 GLU A N 1
ATOM 696 C CA . GLU A 1 92 ? 15.972 1.825 -6.253 1.00 84.00 92 GLU A CA 1
ATOM 697 C C . GLU A 1 92 ? 17.375 1.329 -6.606 1.00 84.00 92 GLU A C 1
ATOM 699 O O . GLU A 1 92 ? 17.837 1.562 -7.722 1.00 84.00 92 GLU A O 1
ATOM 704 N N . GLN A 1 93 ? 17.990 0.520 -5.738 1.00 91.81 93 GLN A N 1
ATOM 705 C CA . GLN A 1 93 ? 19.311 -0.058 -5.984 1.00 91.81 93 GLN A CA 1
ATOM 706 C C . GLN A 1 93 ? 19.339 -0.924 -7.252 1.00 91.81 93 GLN A C 1
ATOM 708 O O . GLN A 1 93 ? 20.306 -0.886 -8.017 1.00 91.81 93 GLN A O 1
ATOM 713 N N . ARG A 1 94 ? 18.277 -1.701 -7.511 1.00 86.75 94 ARG A N 1
ATOM 714 C CA . ARG A 1 94 ? 18.159 -2.495 -8.746 1.00 86.75 94 ARG A CA 1
ATOM 715 C C . ARG A 1 94 ? 18.029 -1.617 -9.983 1.00 86.75 94 ARG A C 1
ATOM 717 O O . ARG A 1 94 ? 18.623 -1.944 -11.008 1.00 86.75 94 ARG A O 1
ATOM 724 N N . VAL A 1 95 ? 17.255 -0.536 -9.910 1.00 81.31 95 VAL A N 1
ATOM 725 C CA . VAL A 1 95 ? 17.092 0.409 -11.022 1.00 81.31 95 VAL A CA 1
ATOM 726 C C . VAL A 1 95 ? 18.397 1.151 -11.296 1.00 81.31 95 VAL A C 1
ATOM 728 O O . VAL A 1 95 ? 18.784 1.252 -12.458 1.00 81.31 95 VAL A O 1
ATOM 731 N N . GLU A 1 96 ? 19.094 1.609 -10.257 1.00 85.50 96 GLU A N 1
ATOM 732 C CA . GLU A 1 96 ? 20.387 2.288 -10.367 1.00 85.50 96 GLU A CA 1
ATOM 733 C C . GLU A 1 96 ? 21.447 1.363 -10.977 1.00 85.50 96 GLU A C 1
ATOM 735 O O . GLU A 1 96 ? 22.024 1.693 -12.012 1.00 85.50 96 GLU A O 1
ATOM 740 N N . SER A 1 97 ? 21.605 0.150 -10.434 1.00 91.31 97 SER A N 1
ATOM 741 C CA . SER A 1 97 ? 22.543 -0.851 -10.969 1.00 91.31 97 SER A CA 1
ATOM 742 C C . SER A 1 97 ? 22.242 -1.185 -12.436 1.00 91.31 97 SER A C 1
ATOM 744 O O . SER A 1 97 ? 23.138 -1.278 -13.271 1.00 91.31 97 SER A O 1
ATOM 746 N N . ALA A 1 98 ? 20.962 -1.322 -12.791 1.00 83.62 98 ALA A N 1
ATOM 747 C CA . ALA A 1 98 ? 20.560 -1.592 -14.167 1.00 83.62 98 ALA A CA 1
ATOM 748 C C . ALA A 1 98 ? 20.772 -0.387 -15.101 1.00 83.62 98 ALA A C 1
ATOM 750 O O . ALA A 1 98 ? 21.001 -0.573 -16.296 1.00 83.62 98 ALA A O 1
ATOM 751 N N . ALA A 1 99 ? 20.705 0.844 -14.586 1.00 81.69 99 ALA A N 1
ATOM 752 C CA . ALA A 1 99 ? 21.008 2.051 -15.349 1.00 81.69 99 ALA A CA 1
ATOM 753 C C . ALA A 1 99 ? 22.496 2.157 -15.697 1.00 81.69 99 ALA A C 1
ATOM 755 O O . ALA A 1 99 ? 22.813 2.569 -16.815 1.00 81.69 99 ALA A O 1
ATOM 756 N N . GLU A 1 100 ? 23.387 1.715 -14.806 1.00 91.50 100 GLU A N 1
ATOM 757 C CA . GLU A 1 100 ? 24.824 1.606 -15.091 1.00 91.50 100 GLU A CA 1
ATOM 758 C C . GLU A 1 100 ? 25.120 0.601 -16.220 1.00 91.50 100 GLU A C 1
ATOM 760 O O . GLU A 1 100 ? 26.020 0.822 -17.032 1.00 91.50 100 GLU A O 1
ATOM 765 N N . GLU A 1 101 ? 24.327 -0.469 -16.331 1.00 89.56 101 GLU A N 1
ATOM 766 C CA . GLU A 1 101 ? 24.451 -1.484 -17.389 1.00 89.56 101 GLU A CA 1
ATOM 767 C C . GLU A 1 101 ? 23.830 -1.067 -18.738 1.00 89.56 101 GLU A C 1
ATOM 769 O O . GLU A 1 101 ? 24.142 -1.657 -19.779 1.00 89.56 101 GLU A O 1
ATOM 774 N N . GLY A 1 102 ? 22.967 -0.045 -18.744 1.00 88.06 102 GLY A N 1
ATOM 775 C CA . GLY A 1 102 ? 22.404 0.567 -19.947 1.00 88.06 102 GLY A CA 1
ATOM 776 C C . GLY A 1 102 ? 20.884 0.766 -19.928 1.00 88.06 102 GLY A C 1
ATOM 777 O O . GLY A 1 102 ? 20.135 0.198 -19.139 1.00 88.06 102 GLY A O 1
ATOM 778 N N . MET A 1 103 ? 20.390 1.577 -20.871 1.00 79.25 103 MET A N 1
ATOM 779 C CA . MET A 1 103 ? 18.980 2.003 -20.919 1.00 79.25 103 MET A CA 1
ATOM 780 C C . MET A 1 103 ? 17.974 0.840 -21.029 1.00 79.25 103 MET A C 1
ATOM 782 O O . MET A 1 103 ? 16.886 0.912 -20.460 1.00 79.25 103 MET A O 1
ATOM 786 N N . PHE A 1 104 ? 18.307 -0.233 -21.757 1.00 78.56 104 PHE A N 1
ATOM 787 C CA . PHE A 1 104 ? 17.405 -1.383 -21.904 1.00 78.56 104 PHE A CA 1
ATOM 788 C C . PHE A 1 104 ? 17.304 -2.209 -20.616 1.00 78.56 104 PHE A C 1
ATOM 790 O O . PHE A 1 104 ? 16.223 -2.705 -20.296 1.00 78.56 104 PHE A O 1
ATOM 797 N N . GLN A 1 105 ? 18.395 -2.314 -19.860 1.00 79.31 105 GLN A N 1
ATOM 798 C CA . GLN A 1 105 ? 18.445 -2.960 -18.556 1.00 79.31 105 GLN A CA 1
ATOM 799 C C . GLN A 1 105 ? 17.656 -2.147 -17.528 1.00 79.31 105 GLN A C 1
ATOM 801 O O . GLN A 1 105 ? 16.803 -2.717 -16.849 1.00 79.31 105 GLN A O 1
ATOM 806 N N . ALA A 1 106 ? 17.828 -0.821 -17.489 1.00 72.44 106 ALA A N 1
ATOM 807 C CA . ALA A 1 106 ? 17.038 0.072 -16.634 1.00 72.44 106 ALA A CA 1
ATOM 808 C C . ALA A 1 106 ? 15.525 -0.046 -16.888 1.00 72.44 106 ALA A C 1
ATOM 810 O O . ALA A 1 106 ? 14.733 -0.150 -15.951 1.00 72.44 106 ALA A O 1
ATOM 811 N N . LEU A 1 107 ? 15.110 -0.087 -18.161 1.00 72.69 107 LEU A N 1
ATOM 812 C CA . LEU A 1 107 ? 13.708 -0.317 -18.535 1.00 72.69 107 LEU A CA 1
ATOM 813 C C . LEU A 1 107 ? 13.211 -1.701 -18.093 1.00 72.69 107 LEU A C 1
ATOM 815 O O . LEU A 1 107 ? 12.060 -1.837 -17.680 1.00 72.69 107 LEU A O 1
ATOM 819 N N . GLY A 1 108 ? 14.072 -2.720 -18.148 1.00 75.69 108 GLY A N 1
ATOM 820 C CA . GLY A 1 108 ? 13.784 -4.047 -17.606 1.00 75.69 108 GLY A CA 1
ATOM 821 C C . GLY A 1 108 ? 13.589 -4.033 -16.087 1.00 75.69 108 GLY A C 1
ATOM 822 O O . GLY A 1 108 ? 12.618 -4.606 -15.598 1.00 75.69 108 GLY A O 1
ATOM 823 N N . ALA A 1 109 ? 14.457 -3.330 -15.353 1.00 77.56 109 ALA A N 1
ATOM 824 C CA . ALA A 1 109 ? 14.391 -3.192 -13.898 1.00 77.56 109 ALA A CA 1
ATOM 825 C C . ALA A 1 109 ? 13.162 -2.397 -13.434 1.00 77.56 109 ALA A C 1
ATOM 827 O O . ALA A 1 109 ? 12.515 -2.793 -12.466 1.00 77.56 109 ALA A O 1
ATOM 828 N N . MET A 1 110 ? 12.757 -1.354 -14.171 1.00 72.69 110 MET A N 1
ATOM 829 C CA . MET A 1 110 ? 11.479 -0.664 -13.936 1.00 72.69 110 MET A CA 1
ATOM 830 C C . MET A 1 110 ? 10.271 -1.596 -14.093 1.00 72.69 110 MET A C 1
ATOM 832 O O . MET A 1 110 ? 9.248 -1.409 -13.434 1.00 72.69 110 MET A O 1
ATOM 836 N N . GLY A 1 111 ? 10.395 -2.653 -14.900 1.00 74.12 111 GLY A N 1
ATOM 837 C CA . GLY A 1 111 ? 9.395 -3.713 -14.967 1.00 74.12 111 GLY A CA 1
ATOM 838 C C . GLY A 1 111 ? 9.219 -4.508 -13.668 1.00 74.12 111 GLY A C 1
ATOM 839 O O . GLY A 1 111 ? 8.201 -5.173 -13.501 1.00 74.12 111 GLY A O 1
ATOM 840 N N . GLY A 1 112 ? 10.149 -4.393 -12.719 1.00 78.62 112 GLY A N 1
ATOM 841 C CA . GLY A 1 112 ? 10.043 -4.944 -11.368 1.00 78.62 112 GLY A CA 1
ATOM 842 C C . GLY A 1 112 ? 9.079 -4.192 -10.444 1.00 78.62 112 GLY A C 1
ATOM 843 O O . GLY A 1 112 ? 8.911 -4.608 -9.300 1.00 78.62 112 GLY A O 1
ATOM 844 N N . LEU A 1 113 ? 8.418 -3.118 -10.902 1.00 74.31 113 LEU A N 1
ATOM 845 C CA . LEU A 1 113 ? 7.431 -2.381 -10.100 1.00 74.31 113 LEU A CA 1
ATOM 846 C C . LEU A 1 113 ? 6.279 -3.281 -9.620 1.00 74.31 113 LEU A C 1
ATOM 848 O O . LEU A 1 113 ? 5.795 -3.118 -8.505 1.00 74.31 113 LEU A O 1
ATOM 852 N N . GLY A 1 114 ? 5.863 -4.259 -10.433 1.00 76.12 114 GLY A N 1
ATOM 853 C CA . GLY A 1 114 ? 4.854 -5.242 -10.023 1.00 76.12 114 GLY A CA 1
ATOM 854 C C . GLY A 1 114 ? 5.314 -6.088 -8.833 1.00 76.12 114 GLY A C 1
ATOM 855 O O . GLY A 1 114 ? 4.555 -6.279 -7.890 1.00 76.12 114 GLY A O 1
ATOM 856 N N . ASP A 1 115 ? 6.579 -6.513 -8.834 1.00 83.31 115 ASP A N 1
ATOM 857 C CA . ASP A 1 115 ? 7.163 -7.289 -7.735 1.00 83.31 115 ASP A CA 1
ATOM 858 C C . ASP A 1 115 ? 7.360 -6.435 -6.477 1.00 83.31 115 ASP A C 1
ATOM 860 O O . ASP A 1 115 ? 7.146 -6.928 -5.374 1.00 83.31 115 ASP A O 1
ATOM 864 N N . LEU A 1 116 ? 7.709 -5.150 -6.632 1.00 81.25 116 LEU A N 1
ATOM 865 C CA . LEU A 1 116 ? 7.741 -4.185 -5.527 1.00 81.25 116 LEU A CA 1
ATOM 866 C C . LEU A 1 116 ? 6.362 -4.080 -4.865 1.00 81.25 116 LEU A C 1
ATOM 868 O O . LEU A 1 116 ? 6.234 -4.265 -3.657 1.00 81.25 116 LEU A O 1
ATOM 872 N N . VAL A 1 117 ? 5.323 -3.827 -5.663 1.00 77.06 117 VAL A N 1
ATOM 873 C CA . VAL A 1 117 ? 3.946 -3.707 -5.172 1.00 77.06 117 VAL A CA 1
ATOM 874 C C . VAL A 1 117 ? 3.489 -5.014 -4.517 1.00 77.06 117 VAL A C 1
ATOM 876 O O . VAL A 1 117 ? 2.956 -4.988 -3.410 1.00 77.06 117 VAL A O 1
ATOM 879 N N . ALA A 1 118 ? 3.739 -6.162 -5.151 1.00 81.81 118 ALA A N 1
ATOM 880 C CA . ALA A 1 118 ? 3.403 -7.469 -4.592 1.00 81.81 118 ALA A CA 1
ATOM 881 C C . ALA A 1 118 ? 4.140 -7.749 -3.271 1.00 81.81 118 ALA A C 1
ATOM 883 O O . ALA A 1 118 ? 3.528 -8.284 -2.348 1.00 81.81 118 ALA A O 1
ATOM 884 N N . GLY A 1 119 ? 5.414 -7.357 -3.159 1.00 83.94 119 GLY A N 1
ATOM 885 C CA . GLY A 1 119 ? 6.200 -7.458 -1.927 1.00 83.94 119 GLY A CA 1
ATOM 886 C C . GLY A 1 119 ? 5.600 -6.631 -0.792 1.00 83.94 119 GLY A C 1
ATOM 887 O O . GLY A 1 119 ? 5.329 -7.171 0.276 1.00 83.94 119 GLY A O 1
ATOM 888 N N . ILE A 1 120 ? 5.271 -5.365 -1.066 1.00 81.88 120 ILE A N 1
ATOM 889 C CA . ILE A 1 120 ? 4.638 -4.447 -0.104 1.00 81.88 120 ILE A CA 1
ATOM 890 C C . ILE A 1 120 ? 3.290 -4.984 0.401 1.00 81.88 120 ILE A C 1
ATOM 892 O O . ILE A 1 120 ? 3.012 -4.975 1.602 1.00 81.88 120 ILE A O 1
ATOM 896 N N . PHE A 1 121 ? 2.431 -5.464 -0.501 1.00 83.69 121 PHE A N 1
ATOM 897 C CA . PHE A 1 121 ? 1.153 -6.056 -0.094 1.00 83.69 121 PHE A CA 1
ATOM 898 C C . PHE A 1 121 ? 1.347 -7.379 0.653 1.00 83.69 121 PHE A C 1
ATOM 900 O O . PHE A 1 121 ? 0.599 -7.670 1.586 1.00 83.69 121 PHE A O 1
ATOM 907 N N . GLY A 1 122 ? 2.362 -8.160 0.278 1.00 87.88 122 GLY A N 1
ATOM 908 C CA . GLY A 1 122 ? 2.767 -9.366 0.992 1.00 87.88 122 GLY A CA 1
ATOM 909 C C . GLY A 1 122 ? 3.140 -9.070 2.442 1.00 87.88 122 GLY A C 1
ATOM 910 O O . GLY A 1 122 ? 2.569 -9.686 3.340 1.00 87.88 122 GLY A O 1
ATOM 911 N N . SER A 1 123 ? 4.007 -8.080 2.673 1.00 88.94 123 SER A N 1
ATOM 912 C CA . SER A 1 123 ? 4.458 -7.696 4.013 1.00 88.94 123 SER A CA 1
ATOM 913 C C . SER A 1 123 ? 3.345 -7.103 4.873 1.00 88.94 123 SER A C 1
ATOM 915 O O . SER A 1 123 ? 3.279 -7.396 6.064 1.00 88.94 123 SER A O 1
ATOM 917 N N . LEU A 1 124 ? 2.436 -6.311 4.288 1.00 89.81 124 LEU A N 1
ATOM 918 C CA . LEU A 1 124 ? 1.247 -5.841 5.007 1.00 89.81 124 LEU A CA 1
ATOM 919 C C . LEU A 1 124 ? 0.361 -7.024 5.421 1.00 89.81 124 LEU A C 1
ATOM 921 O O . LEU A 1 124 ? -0.076 -7.088 6.566 1.00 89.81 124 LEU A O 1
ATOM 925 N N . GLY A 1 125 ? 0.131 -7.980 4.516 1.00 90.56 125 GLY A N 1
ATOM 926 C CA . GLY A 1 125 ? -0.625 -9.197 4.818 1.00 90.56 125 GLY A CA 1
ATOM 927 C C . GLY A 1 125 ? 0.009 -10.029 5.936 1.00 90.56 125 GLY A C 1
ATOM 928 O O . GLY A 1 125 ? -0.703 -10.490 6.826 1.00 90.56 125 GLY A O 1
ATOM 929 N N . ASP A 1 126 ? 1.335 -10.179 5.930 1.00 94.44 126 ASP A N 1
ATOM 930 C CA . ASP A 1 126 ? 2.082 -10.877 6.984 1.00 94.44 126 ASP A CA 1
ATOM 931 C C . ASP A 1 126 ? 1.970 -10.146 8.333 1.00 94.44 126 ASP A C 1
ATOM 933 O O . ASP A 1 126 ? 1.708 -10.776 9.362 1.00 94.44 126 ASP A O 1
ATOM 937 N N . ALA A 1 127 ? 2.110 -8.816 8.335 1.00 93.88 127 ALA A N 1
ATOM 938 C CA . ALA A 1 127 ? 1.968 -7.992 9.533 1.00 93.88 127 ALA A CA 1
ATOM 939 C C . ALA A 1 127 ? 0.556 -8.115 10.123 1.00 93.88 127 ALA A C 1
ATOM 941 O O . ALA A 1 127 ? 0.409 -8.427 11.307 1.00 93.88 127 ALA A O 1
ATOM 942 N N . LEU A 1 128 ? -0.477 -7.970 9.292 1.00 95.62 128 LEU A N 1
ATOM 943 C CA . LEU A 1 128 ? -1.875 -8.140 9.687 1.00 95.62 128 LEU A CA 1
ATOM 944 C C . LEU A 1 128 ? -2.146 -9.534 10.269 1.00 95.62 128 LEU A C 1
ATOM 946 O O . LEU A 1 128 ? -2.719 -9.657 11.353 1.00 95.62 128 LEU A O 1
ATOM 950 N N . GLN A 1 129 ? -1.667 -10.585 9.599 1.00 96.69 129 GLN A N 1
ATOM 951 C CA . GLN A 1 129 ? -1.823 -11.965 10.052 1.00 96.69 129 GLN A CA 1
ATOM 952 C C . GLN A 1 129 ? -1.127 -12.210 11.397 1.00 96.69 129 GLN A C 1
ATOM 954 O O . GLN A 1 129 ? -1.722 -12.800 12.300 1.00 96.69 129 GLN A O 1
ATOM 959 N N . SER A 1 130 ? 0.106 -11.723 11.568 1.00 97.44 130 SER A N 1
ATOM 960 C CA . SER A 1 130 ? 0.870 -11.876 12.816 1.00 97.44 130 SER A CA 1
ATOM 961 C C . SER A 1 130 ? 0.195 -11.209 14.019 1.00 97.44 130 SER A C 1
ATOM 963 O O . SER A 1 130 ? 0.349 -11.663 15.154 1.00 97.44 130 SER A O 1
ATOM 965 N N . ARG A 1 131 ? -0.577 -10.146 13.767 1.00 97.81 131 ARG A N 1
ATOM 966 C CA . ARG A 1 131 ? -1.289 -9.355 14.775 1.00 97.81 131 ARG A CA 1
ATOM 967 C C . ARG A 1 131 ? -2.776 -9.688 14.880 1.00 97.81 131 ARG A C 1
ATOM 969 O O . ARG A 1 131 ? -3.476 -9.043 15.656 1.00 97.81 131 ARG A O 1
ATOM 976 N N . GLN A 1 132 ? -3.244 -10.700 14.146 1.00 97.62 132 GLN A N 1
ATOM 977 C CA . GLN A 1 132 ? -4.648 -11.122 14.131 1.00 97.62 132 GLN A CA 1
ATOM 978 C C . GLN A 1 132 ? -5.599 -9.944 13.856 1.00 97.62 132 GLN A C 1
ATOM 980 O O . GLN A 1 132 ? -6.558 -9.701 14.594 1.00 97.62 132 GLN A O 1
ATOM 985 N N . MET A 1 133 ? -5.276 -9.158 12.832 1.00 96.75 133 MET A N 1
ATOM 986 C CA . MET A 1 133 ? -6.054 -8.004 12.387 1.00 96.75 133 MET A CA 1
ATOM 987 C C . MET A 1 133 ? -6.500 -8.254 10.949 1.00 96.75 133 MET A C 1
ATOM 989 O O . MET A 1 133 ? -5.690 -8.642 10.109 1.00 96.75 133 MET A O 1
ATOM 993 N N . SER A 1 134 ? -7.784 -8.062 10.659 1.00 96.81 134 SER A N 1
ATOM 994 C CA . SER A 1 134 ? -8.268 -8.093 9.277 1.00 96.81 134 SER A CA 1
ATOM 995 C C . SER A 1 134 ? -7.895 -6.819 8.532 1.00 96.81 134 SER A C 1
ATOM 997 O O . SER A 1 134 ? -7.576 -5.791 9.135 1.00 96.81 134 SER A O 1
ATOM 999 N N . LEU A 1 135 ? -7.959 -6.871 7.201 1.00 93.12 135 LEU A N 1
ATOM 1000 C CA . LEU A 1 135 ? -7.768 -5.670 6.398 1.00 93.12 135 LEU A CA 1
ATOM 1001 C C . LEU A 1 135 ? -8.885 -4.652 6.667 1.00 93.12 135 LEU A C 1
ATOM 1003 O O . LEU A 1 135 ? -8.594 -3.468 6.788 1.00 93.12 135 LEU A O 1
ATOM 1007 N N . ASP A 1 136 ? -10.127 -5.113 6.837 1.00 94.25 136 ASP A N 1
ATOM 1008 C CA . ASP A 1 136 ? -11.280 -4.237 7.096 1.00 94.25 136 ASP A CA 1
ATOM 1009 C C . ASP A 1 136 ? -11.109 -3.453 8.408 1.00 94.25 136 ASP A C 1
ATOM 1011 O O . ASP A 1 136 ? -11.399 -2.256 8.477 1.00 94.25 136 ASP A O 1
ATOM 1015 N N . GLU A 1 137 ? -10.582 -4.108 9.445 1.00 95.62 137 GLU A N 1
ATOM 1016 C CA . GLU A 1 137 ? -10.227 -3.450 10.702 1.00 95.62 137 GLU A CA 1
ATOM 1017 C C . GLU A 1 137 ? -9.109 -2.427 10.505 1.00 95.62 137 GLU A C 1
ATOM 1019 O O . GLU A 1 137 ? -9.235 -1.275 10.923 1.00 95.62 137 GLU A O 1
ATOM 1024 N N . TYR A 1 138 ? -8.027 -2.819 9.830 1.00 93.94 138 TYR A N 1
ATOM 1025 C CA . TYR A 1 138 ? -6.905 -1.930 9.551 1.00 93.94 138 TYR A CA 1
ATOM 1026 C C . TYR A 1 138 ? -7.327 -0.681 8.762 1.00 93.94 138 TYR A C 1
ATOM 1028 O O . TYR A 1 138 ? -6.907 0.433 9.091 1.00 93.94 138 TYR A O 1
ATOM 1036 N N . GLU A 1 139 ? -8.180 -0.835 7.748 1.00 89.44 139 GLU A N 1
ATOM 1037 C CA . GLU A 1 139 ? -8.733 0.272 6.964 1.00 89.44 139 GLU A CA 1
ATOM 1038 C C . GLU A 1 139 ? -9.614 1.185 7.818 1.00 89.44 139 GLU A C 1
ATOM 1040 O O . GLU A 1 139 ? -9.478 2.410 7.743 1.00 89.44 139 GLU A O 1
ATOM 1045 N N . TRP A 1 140 ? -10.460 0.617 8.682 1.00 93.56 140 TRP A N 1
ATOM 1046 C CA . TRP A 1 140 ? -11.289 1.394 9.602 1.00 93.56 140 TRP A CA 1
ATOM 1047 C C . TRP A 1 140 ? -10.448 2.228 10.577 1.00 93.56 140 TRP A C 1
ATOM 1049 O O . TRP A 1 140 ? -10.691 3.430 10.742 1.00 93.56 140 TRP A O 1
ATOM 1059 N N . TYR A 1 141 ? -9.414 1.631 11.176 1.00 89.44 141 TYR A N 1
ATOM 1060 C CA . TYR A 1 141 ? -8.478 2.335 12.055 1.00 89.44 141 TYR A CA 1
ATOM 1061 C C . TYR A 1 141 ? -7.702 3.424 11.307 1.00 89.44 141 TYR A C 1
ATOM 1063 O O . TYR A 1 141 ? -7.575 4.544 11.807 1.00 89.44 141 TYR A O 1
ATOM 1071 N N . THR A 1 142 ? -7.263 3.143 10.079 1.00 85.94 142 THR A N 1
ATOM 1072 C CA . THR A 1 142 ? -6.569 4.110 9.216 1.00 85.94 142 THR A CA 1
ATOM 1073 C C . THR A 1 142 ? -7.467 5.300 8.873 1.00 85.94 142 THR A C 1
ATOM 1075 O O . THR A 1 142 ? -7.050 6.454 9.002 1.00 85.94 142 THR A O 1
ATOM 1078 N N . ALA A 1 143 ? -8.722 5.051 8.491 1.00 84.75 143 ALA A N 1
ATOM 1079 C CA . ALA A 1 143 ? -9.703 6.095 8.205 1.00 84.75 143 ALA A CA 1
ATOM 1080 C C . ALA A 1 143 ? -10.021 6.934 9.452 1.00 84.75 143 ALA A C 1
ATOM 1082 O O . ALA A 1 143 ? -10.107 8.165 9.372 1.00 84.75 143 ALA A O 1
ATOM 1083 N N . THR A 1 144 ? -10.137 6.289 10.614 1.00 84.44 144 THR A N 1
ATOM 1084 C CA . THR A 1 144 ? -10.374 6.960 11.897 1.00 84.44 144 THR A CA 1
ATOM 1085 C C . THR A 1 144 ? -9.187 7.832 12.298 1.00 84.44 144 THR A C 1
ATOM 1087 O O . THR A 1 144 ? -9.379 8.997 12.645 1.00 84.44 144 THR A O 1
ATOM 1090 N N . ALA A 1 145 ? -7.957 7.327 12.169 1.00 80.62 145 ALA A N 1
ATOM 1091 C CA . ALA A 1 145 ? -6.736 8.086 12.426 1.00 80.62 145 ALA A CA 1
ATOM 1092 C C . ALA A 1 145 ? -6.598 9.283 11.472 1.00 80.62 145 ALA A C 1
ATOM 1094 O O . ALA A 1 145 ? -6.346 10.400 11.922 1.00 80.62 145 ALA A O 1
ATOM 1095 N N . HIS A 1 146 ? -6.843 9.100 10.170 1.00 79.00 146 HIS A N 1
ATOM 1096 C CA . HIS A 1 146 ? -6.856 10.204 9.207 1.00 79.00 146 HIS A CA 1
ATOM 1097 C C . HIS A 1 146 ? -7.927 11.245 9.525 1.00 79.00 146 HIS A C 1
ATOM 1099 O O . HIS A 1 146 ? -7.667 12.442 9.416 1.00 79.00 146 HIS A O 1
ATOM 1105 N N . THR A 1 147 ? -9.121 10.815 9.929 1.00 81.31 147 THR A N 1
ATOM 1106 C CA . THR A 1 147 ? -10.209 11.723 10.310 1.00 81.31 147 THR A CA 1
ATOM 1107 C C . THR A 1 147 ? -9.837 12.501 11.568 1.00 81.31 147 THR A C 1
ATOM 1109 O O . THR A 1 147 ? -9.979 13.721 11.588 1.00 81.31 147 THR A O 1
ATOM 1112 N N . ALA A 1 148 ? -9.262 11.839 12.574 1.00 77.38 148 ALA A N 1
ATOM 1113 C CA . ALA A 1 148 ? -8.746 12.483 13.777 1.00 77.38 148 ALA A CA 1
ATOM 1114 C C . ALA A 1 148 ? -7.638 13.498 13.455 1.00 77.38 148 ALA A C 1
ATOM 1116 O O . ALA A 1 148 ? -7.700 14.623 13.938 1.00 77.38 148 ALA A O 1
ATOM 1117 N N . LEU A 1 149 ? -6.681 13.157 12.585 1.00 74.50 149 LEU A N 1
ATOM 1118 C CA . LEU A 1 149 ? -5.616 14.067 12.147 1.00 74.50 149 LEU A CA 1
ATOM 1119 C C . LEU A 1 149 ? -6.155 15.256 11.342 1.00 74.50 149 LEU A C 1
ATOM 1121 O O . LEU A 1 149 ? -5.682 16.374 11.519 1.00 74.50 149 LEU A O 1
ATOM 1125 N N . ARG A 1 150 ? -7.162 15.055 10.482 1.00 73.31 150 ARG A N 1
ATOM 1126 C CA . ARG A 1 150 ? -7.822 16.153 9.752 1.00 73.31 150 ARG A CA 1
ATOM 1127 C C . ARG A 1 150 ? -8.604 17.062 10.690 1.00 73.31 150 ARG A C 1
ATOM 1129 O O . ARG A 1 150 ? -8.530 18.275 10.533 1.00 73.31 150 ARG A O 1
ATOM 1136 N N . MET A 1 151 ? -9.302 16.494 11.673 1.00 71.25 151 MET A N 1
ATOM 1137 C CA . MET A 1 151 ? -9.981 17.272 12.710 1.00 71.25 151 MET A CA 1
ATOM 1138 C C . MET A 1 151 ? -8.975 18.020 13.581 1.00 71.25 151 MET A C 1
ATOM 1140 O O . MET A 1 151 ? -9.207 19.179 13.874 1.00 71.25 151 MET A O 1
ATOM 1144 N N . GLN A 1 152 ? -7.819 17.430 13.890 1.00 59.66 152 GLN A N 1
ATOM 1145 C CA . GLN A 1 152 ? -6.730 18.102 14.601 1.00 59.66 152 GLN A CA 1
ATOM 1146 C C . GLN A 1 152 ? -6.042 19.177 13.761 1.00 59.66 152 GLN A C 1
ATOM 1148 O O . GLN A 1 152 ? -5.674 20.205 14.307 1.00 59.66 152 GLN A O 1
ATOM 1153 N N . GLY A 1 153 ? -5.946 19.010 12.442 1.00 50.25 153 GLY A N 1
ATOM 1154 C CA . GLY A 1 153 ? -5.567 20.080 11.513 1.00 50.25 153 GLY A CA 1
ATOM 1155 C C . GLY A 1 153 ? -6.622 21.191 11.394 1.00 50.25 153 GLY A C 1
ATOM 1156 O O . GLY A 1 153 ? -6.291 22.298 10.984 1.00 50.25 153 GLY A O 1
ATOM 1157 N N . ALA A 1 154 ? -7.872 20.917 11.791 1.00 48.38 154 ALA A N 1
ATOM 1158 C CA . ALA A 1 154 ? -8.930 21.908 12.006 1.00 48.38 154 ALA A CA 1
ATOM 1159 C C . ALA A 1 154 ? -8.998 22.417 13.468 1.00 48.38 154 ALA A C 1
ATOM 1161 O O . ALA A 1 154 ? -9.642 23.427 13.741 1.00 48.38 154 ALA A O 1
ATOM 1162 N N . THR A 1 155 ? -8.300 21.767 14.405 1.00 42.91 155 THR A N 1
ATOM 1163 C CA . THR A 1 155 ? -8.228 22.109 15.833 1.00 42.91 155 THR A CA 1
ATOM 1164 C C . THR A 1 155 ? -6.784 22.025 16.342 1.00 42.91 155 THR A C 1
ATOM 1166 O O . THR A 1 155 ? -6.469 21.232 17.228 1.00 42.91 155 THR A O 1
ATOM 1169 N N . THR A 1 156 ? -5.859 22.806 15.786 1.00 45.16 156 THR A N 1
ATOM 1170 C CA . THR A 1 156 ? -4.497 22.890 16.335 1.00 45.16 156 THR A CA 1
ATOM 1171 C C . THR A 1 156 ? -4.442 23.923 17.455 1.00 45.16 156 THR A C 1
ATOM 1173 O O . THR A 1 156 ? -4.071 25.072 17.230 1.00 45.16 156 THR A O 1
ATOM 1176 N N . ASP A 1 157 ? -4.773 23.491 18.672 1.00 39.72 157 ASP A N 1
ATOM 1177 C CA . ASP A 1 157 ? -4.168 24.049 19.882 1.00 39.72 157 ASP A CA 1
ATOM 1178 C C . ASP A 1 157 ? -3.858 22.919 20.880 1.00 39.72 157 ASP A C 1
ATOM 1180 O O . ASP A 1 157 ? -4.757 22.292 21.437 1.00 39.72 157 ASP A O 1
ATOM 1184 N N . THR A 1 158 ? -2.568 22.616 21.054 1.00 43.19 158 THR A N 1
ATOM 1185 C CA . THR A 1 158 ? -1.978 21.858 22.181 1.00 43.19 158 THR A CA 1
ATOM 1186 C C . THR A 1 158 ? -2.529 20.440 22.473 1.00 43.19 158 THR A C 1
ATOM 1188 O O . THR A 1 158 ? -2.193 19.823 23.483 1.00 43.19 158 THR A O 1
ATOM 1191 N N . THR A 1 159 ? -3.351 19.857 21.597 1.00 46.72 159 THR A N 1
ATOM 1192 C CA . THR A 1 159 ? -4.279 18.803 22.031 1.00 46.72 159 THR A CA 1
ATOM 1193 C C . THR A 1 159 ? -3.797 17.368 21.876 1.00 46.72 159 THR A C 1
ATOM 1195 O O . THR A 1 159 ? -4.350 16.534 22.551 1.00 46.72 159 THR A O 1
ATOM 1198 N N . LEU A 1 160 ? -2.784 16.990 21.094 1.00 39.56 160 LEU A N 1
ATOM 1199 C CA . LEU A 1 160 ? -2.430 15.553 20.999 1.00 39.56 160 LEU A CA 1
ATOM 1200 C C . LEU A 1 160 ? -1.745 15.010 22.264 1.00 39.56 160 LEU A C 1
ATOM 1202 O O . LEU A 1 160 ? -2.114 13.949 22.766 1.00 39.56 160 LEU A O 1
ATOM 1206 N N . THR A 1 161 ? -0.819 15.778 22.841 1.00 45.69 161 THR A N 1
ATOM 1207 C CA . THR A 1 161 ? -0.207 15.467 24.144 1.00 45.69 161 THR A CA 1
ATOM 1208 C C . THR A 1 161 ? -1.233 15.591 25.277 1.00 45.69 161 THR A C 1
ATOM 1210 O O . THR A 1 161 ? -1.199 14.828 26.239 1.00 45.69 161 THR A O 1
ATOM 1213 N N . GLU A 1 162 ? -2.194 16.507 25.133 1.00 47.91 162 GLU A N 1
ATOM 1214 C CA . GLU A 1 162 ? -3.268 16.753 26.097 1.00 47.91 162 GLU A CA 1
ATOM 1215 C C . GLU A 1 162 ? -4.451 15.781 25.953 1.00 47.91 162 GLU A C 1
ATOM 1217 O O . GLU A 1 162 ? -5.088 15.495 26.948 1.00 47.91 162 GLU A O 1
ATOM 1222 N N . ILE A 1 163 ? -4.725 15.216 24.772 1.00 48.56 163 ILE A N 1
ATOM 1223 C CA . ILE A 1 163 ? -5.753 14.200 24.476 1.00 48.56 163 ILE A CA 1
ATOM 1224 C C . ILE A 1 163 ? -5.227 12.838 24.900 1.00 48.56 163 ILE A C 1
ATOM 1226 O O . ILE A 1 163 ? -5.957 12.105 25.548 1.00 48.56 163 ILE A O 1
ATOM 1230 N N . ALA A 1 164 ? -3.953 12.512 24.659 1.00 47.97 164 ALA A N 1
ATOM 1231 C CA . ALA A 1 164 ? -3.341 11.325 25.262 1.00 47.97 164 ALA A CA 1
ATOM 1232 C C . ALA A 1 164 ? -3.364 11.400 26.807 1.00 47.97 164 ALA A C 1
ATOM 1234 O O . ALA A 1 164 ? -3.558 10.389 27.483 1.00 47.97 164 ALA A O 1
ATOM 1235 N N . ARG A 1 165 ? -3.244 12.612 27.376 1.00 54.22 165 ARG A N 1
ATOM 1236 C CA . ARG A 1 165 ? -3.370 12.882 28.819 1.00 54.22 165 ARG A CA 1
ATOM 1237 C C . ARG A 1 165 ? -4.828 12.926 29.311 1.00 54.22 165 ARG A C 1
ATOM 1239 O O . ARG A 1 165 ? -5.104 12.407 30.387 1.00 54.22 165 ARG A O 1
ATOM 1246 N N . GLN A 1 166 ? -5.760 13.475 28.531 1.00 51.50 166 GLN A N 1
ATOM 1247 C CA . GLN A 1 166 ? -7.185 13.618 28.853 1.00 51.50 166 GLN A CA 1
ATOM 1248 C C . GLN A 1 166 ? -7.970 12.337 28.617 1.00 51.50 166 GLN A C 1
ATOM 1250 O O . GLN A 1 166 ? -8.881 12.082 29.378 1.00 51.50 166 GLN A O 1
ATOM 1255 N N . VAL A 1 167 ? -7.634 11.503 27.635 1.00 49.25 167 VAL A N 1
ATOM 1256 C CA . VAL A 1 167 ? -8.219 10.159 27.474 1.00 49.25 167 VAL A CA 1
ATOM 1257 C C . VAL A 1 167 ? -7.838 9.297 28.677 1.00 49.25 167 VAL A C 1
ATOM 1259 O O . VAL A 1 167 ? -8.698 8.635 29.250 1.00 49.25 167 VAL A O 1
ATOM 1262 N N . ARG A 1 168 ? -6.593 9.428 29.157 1.00 52.38 168 ARG A N 1
ATOM 1263 C CA . ARG A 1 168 ? -6.135 8.824 30.415 1.00 52.38 168 ARG A CA 1
ATOM 1264 C C . ARG A 1 168 ? -6.773 9.446 31.674 1.00 52.38 168 ARG A C 1
ATOM 1266 O O . ARG A 1 168 ? -6.853 8.755 32.673 1.00 52.38 168 ARG A O 1
ATOM 1273 N N . GLN A 1 169 ? -7.247 10.700 31.638 1.00 46.91 169 GLN A N 1
ATOM 1274 C CA . GLN A 1 169 ? -7.985 11.352 32.743 1.00 46.91 169 GLN A CA 1
ATOM 1275 C C . GLN A 1 169 ? -9.524 11.236 32.650 1.00 46.91 169 GLN A C 1
ATOM 1277 O O . GLN A 1 169 ? -10.198 11.417 33.656 1.00 46.91 169 GLN A O 1
ATOM 1282 N N . ARG A 1 170 ? -10.099 10.966 31.469 1.00 47.34 170 ARG A N 1
ATOM 1283 C CA . ARG A 1 170 ? -11.550 10.840 31.216 1.00 47.34 170 ARG A CA 1
ATOM 1284 C C . ARG A 1 170 ? -12.035 9.395 31.262 1.00 47.34 170 ARG A C 1
ATOM 1286 O O . ARG A 1 170 ? -13.212 9.180 31.497 1.00 47.34 170 ARG A O 1
ATOM 1293 N N . GLN A 1 171 ? -11.154 8.403 31.128 1.00 50.50 171 GLN A N 1
ATOM 1294 C CA . GLN A 1 171 ? -11.488 7.033 31.541 1.00 50.50 171 GLN A CA 1
ATOM 1295 C C . GLN A 1 171 ? -11.803 6.933 33.047 1.00 50.50 171 GLN A C 1
ATOM 1297 O O . GLN A 1 171 ? -12.459 5.982 33.458 1.00 50.50 171 GLN A O 1
ATOM 1302 N N . ASP A 1 172 ? -11.433 7.950 33.836 1.00 48.31 172 ASP A N 1
ATOM 1303 C CA . ASP A 1 172 ? -11.788 8.071 35.252 1.00 48.31 172 ASP A CA 1
ATOM 1304 C C . ASP A 1 172 ? -13.082 8.883 35.519 1.00 48.31 172 ASP A C 1
ATOM 1306 O O . ASP A 1 172 ? -13.477 9.008 36.680 1.00 48.31 172 ASP A O 1
ATOM 1310 N N . ALA A 1 173 ? -13.779 9.439 34.510 1.00 48.09 173 ALA A N 1
ATOM 1311 C CA . ALA A 1 173 ? -15.023 10.194 34.738 1.00 48.09 173 ALA A CA 1
ATOM 1312 C C . ALA A 1 173 ? -15.975 10.285 33.518 1.00 48.09 173 ALA A C 1
ATOM 1314 O O . ALA A 1 173 ? -15.586 10.635 32.409 1.00 48.09 173 ALA A O 1
ATOM 1315 N N . ASP A 1 174 ? -17.250 10.023 33.798 1.00 43.81 174 ASP A N 1
ATOM 1316 C CA . ASP A 1 174 ? -18.430 9.788 32.945 1.00 43.81 174 ASP A CA 1
ATOM 1317 C C . ASP A 1 174 ? -18.839 10.879 31.894 1.00 43.81 174 ASP A C 1
ATOM 1319 O O . ASP A 1 174 ? -18.808 12.073 32.182 1.00 43.81 174 ASP A O 1
ATOM 1323 N N . VAL A 1 175 ? -19.303 10.406 30.714 1.00 44.91 175 VAL A N 1
ATOM 1324 C CA . VAL A 1 175 ? -20.318 10.876 29.704 1.00 44.91 175 VAL A CA 1
ATOM 1325 C C . VAL A 1 175 ? -20.319 12.278 28.989 1.00 44.91 175 VAL A C 1
ATOM 1327 O O . VAL A 1 175 ? -20.429 13.335 29.600 1.00 44.91 175 VAL A O 1
ATOM 1330 N N . SER A 1 176 ? -20.462 12.187 27.637 1.00 34.91 176 SER A N 1
ATOM 1331 C CA . SER A 1 176 ? -21.113 13.033 26.571 1.00 34.91 176 SER A CA 1
ATOM 1332 C C . SER A 1 176 ? -20.386 14.141 25.736 1.00 34.91 176 SER A C 1
ATOM 1334 O O . SER A 1 176 ? -19.499 14.817 26.251 1.00 34.91 176 SER A O 1
ATOM 1336 N N . PRO A 1 177 ? -20.751 14.348 24.428 1.00 52.06 177 PRO A N 1
ATOM 1337 C CA . PRO A 1 177 ? -19.908 14.979 23.376 1.00 52.06 177 PRO A CA 1
ATOM 1338 C C . PRO A 1 177 ? -20.396 16.355 22.822 1.00 52.06 177 PRO A C 1
ATOM 1340 O O . PRO A 1 177 ? -21.560 16.702 23.027 1.00 52.06 177 PRO A O 1
ATOM 1343 N N . PRO A 1 178 ? -19.575 17.108 22.035 1.00 45.22 178 PRO A N 1
ATOM 1344 C CA . PRO A 1 178 ? -20.094 18.157 21.133 1.00 45.22 178 PRO A CA 1
ATOM 1345 C C . PRO A 1 178 ? -19.551 18.166 19.671 1.00 45.22 178 PRO A C 1
ATOM 1347 O O . PRO A 1 178 ? -18.618 17.449 19.322 1.00 45.22 178 PRO A O 1
ATOM 1350 N N . ALA A 1 179 ? -20.200 19.001 18.838 1.00 42.12 179 ALA A N 1
ATOM 1351 C CA . ALA A 1 179 ? -20.167 19.129 17.366 1.00 42.12 179 ALA A CA 1
ATOM 1352 C C . ALA A 1 179 ? -18.937 19.846 16.729 1.00 42.12 179 ALA A C 1
ATOM 1354 O O . ALA A 1 179 ? -18.144 20.480 17.419 1.00 42.12 179 ALA A O 1
ATOM 1355 N N . THR A 1 180 ? -18.810 19.757 15.393 1.00 37.53 180 THR A N 1
ATOM 1356 C CA . THR A 1 180 ? -17.686 20.199 14.520 1.00 37.53 180 THR A CA 1
ATOM 1357 C C . THR A 1 180 ? -17.583 21.723 14.241 1.00 37.53 180 THR A C 1
ATOM 1359 O O . THR A 1 180 ? -18.629 22.337 14.033 1.00 37.53 180 THR A O 1
ATOM 1362 N N . PRO A 1 181 ? -16.367 22.332 14.131 1.00 46.28 181 PRO A N 1
ATOM 1363 C CA . PRO A 1 181 ? -16.170 23.773 13.858 1.00 46.28 181 PRO A CA 1
ATOM 1364 C C . PRO A 1 181 ? -15.591 24.138 12.459 1.00 46.28 181 PRO A C 1
ATOM 1366 O O . PRO A 1 181 ? -14.878 23.344 11.846 1.00 46.28 181 PRO A O 1
ATOM 1369 N N . GLU A 1 182 ? -15.850 25.376 12.001 1.00 41.53 182 GLU A N 1
ATOM 1370 C CA . GLU A 1 182 ? -15.249 26.056 10.824 1.00 41.53 182 GLU A CA 1
ATOM 1371 C C . GLU A 1 182 ? -13.993 26.903 11.181 1.00 41.53 182 GLU A C 1
ATOM 1373 O O . GLU A 1 182 ? -13.790 27.268 12.340 1.00 41.53 182 GLU A O 1
ATOM 1378 N N . LEU A 1 183 ? -13.146 27.224 10.186 1.00 51.12 183 LEU A N 1
ATOM 1379 C CA . LEU A 1 183 ? -11.788 27.812 10.304 1.00 51.12 183 LEU A CA 1
ATOM 1380 C C . LEU A 1 183 ? -11.770 29.355 10.120 1.00 51.12 183 LEU A C 1
ATOM 1382 O O . LEU A 1 183 ? -12.461 29.876 9.255 1.00 51.12 183 LEU A O 1
ATOM 1386 N N . SER A 1 184 ? -10.950 30.108 10.874 1.00 65.50 184 SER A N 1
ATOM 1387 C CA . SER A 1 184 ? -10.909 31.596 10.849 1.00 65.50 184 SER A CA 1
ATOM 1388 C C . SER A 1 184 ? -9.710 32.212 10.091 1.00 65.50 184 SER A C 1
ATOM 1390 O O . SER A 1 184 ? -8.636 31.619 10.003 1.00 65.50 184 SER A O 1
ATOM 1392 N N . ILE A 1 185 ? -9.842 33.457 9.597 1.00 58.66 185 ILE A N 1
ATOM 1393 C CA . ILE A 1 185 ? -8.804 34.176 8.810 1.00 58.66 185 ILE A CA 1
ATOM 1394 C C . ILE A 1 185 ? -7.462 34.307 9.557 1.00 58.66 185 ILE A C 1
ATOM 1396 O O . ILE A 1 185 ? -6.401 34.155 8.951 1.00 58.66 185 ILE A O 1
ATOM 1400 N N . ALA A 1 186 ? -7.488 34.530 10.875 1.00 59.47 186 ALA A N 1
ATOM 1401 C CA . ALA A 1 186 ? -6.273 34.649 11.686 1.00 59.47 186 ALA A CA 1
ATOM 1402 C C . ALA A 1 186 ? -5.460 33.338 11.727 1.00 59.47 186 ALA A C 1
ATOM 1404 O O . ALA A 1 186 ? -4.229 33.366 11.777 1.00 59.47 186 ALA A O 1
ATOM 1405 N N . GLN A 1 187 ? -6.136 32.187 11.648 1.00 50.91 187 GLN A N 1
ATOM 1406 C CA . GLN A 1 187 ? -5.489 30.873 11.597 1.00 50.91 187 GLN A CA 1
ATOM 1407 C C . GLN A 1 187 ? -4.836 30.623 10.231 1.00 50.91 187 GLN A C 1
ATOM 1409 O O . GLN A 1 187 ? -3.745 30.057 10.169 1.00 50.91 187 GLN A O 1
ATOM 1414 N N . ILE A 1 188 ? -5.437 31.118 9.144 1.00 53.66 188 ILE A N 1
ATOM 1415 C CA . ILE A 1 188 ? -4.858 31.022 7.796 1.00 53.66 188 ILE A CA 1
ATOM 1416 C C . ILE A 1 188 ? -3.550 31.833 7.700 1.00 53.66 188 ILE A C 1
ATOM 1418 O O . ILE A 1 188 ? -2.566 31.354 7.134 1.00 53.66 188 ILE A O 1
ATOM 1422 N N . GLU A 1 189 ? -3.493 33.028 8.299 1.00 59.16 189 GLU A N 1
ATOM 1423 C CA . GLU A 1 189 ? -2.279 33.864 8.306 1.00 59.16 189 GLU A CA 1
ATOM 1424 C C . GLU A 1 189 ? -1.146 33.279 9.164 1.00 59.16 189 GLU A C 1
ATOM 1426 O O . GLU A 1 189 ? 0.022 33.325 8.766 1.00 59.16 189 GLU A O 1
ATOM 1431 N N . ALA A 1 190 ? -1.475 32.686 10.315 1.00 57.28 190 ALA A N 1
ATOM 1432 C CA . ALA A 1 190 ? -0.495 31.993 11.150 1.00 57.28 190 ALA A CA 1
ATOM 1433 C C . ALA A 1 190 ? 0.117 30.787 10.414 1.00 57.28 190 ALA A C 1
ATOM 1435 O O . ALA A 1 190 ? 1.332 30.582 10.450 1.00 57.28 190 ALA A O 1
ATOM 1436 N N . MET A 1 191 ? -0.706 30.043 9.673 1.00 47.00 191 MET A N 1
ATOM 1437 C CA . MET A 1 191 ? -0.280 28.863 8.923 1.00 47.00 191 MET A CA 1
ATOM 1438 C C . MET A 1 191 ? 0.602 29.212 7.715 1.00 47.00 191 MET A C 1
ATOM 1440 O O . MET A 1 191 ? 1.583 28.518 7.452 1.00 47.00 191 MET A O 1
ATOM 1444 N N . GLN A 1 192 ? 0.335 30.330 7.031 1.00 58.81 192 GLN A N 1
ATOM 1445 C CA . GLN A 1 192 ? 1.224 30.830 5.975 1.00 58.81 192 GLN A CA 1
ATOM 1446 C C . GLN A 1 192 ? 2.617 31.206 6.501 1.00 58.81 192 GLN A C 1
ATOM 1448 O O . GLN A 1 192 ? 3.606 30.909 5.829 1.00 58.81 192 GLN A O 1
ATOM 1453 N N . ARG A 1 193 ? 2.732 31.805 7.698 1.00 61.34 193 ARG A N 1
ATOM 1454 C CA . ARG A 1 193 ? 4.047 32.103 8.305 1.00 61.34 193 ARG A CA 1
ATOM 1455 C C . ARG A 1 193 ? 4.836 30.838 8.619 1.00 61.34 193 ARG A C 1
ATOM 1457 O O . ARG A 1 193 ? 5.994 30.750 8.233 1.00 61.34 193 ARG A O 1
ATOM 1464 N N . ILE A 1 194 ? 4.196 29.844 9.232 1.00 55.84 194 ILE A N 1
ATOM 1465 C CA . ILE A 1 194 ? 4.850 28.581 9.607 1.00 55.84 194 ILE A CA 1
ATOM 1466 C C . ILE A 1 194 ? 5.353 27.831 8.369 1.00 55.84 194 ILE A C 1
ATOM 1468 O O . ILE A 1 194 ? 6.475 27.333 8.358 1.00 55.84 194 ILE A O 1
ATOM 1472 N N . LEU A 1 195 ? 4.556 27.789 7.298 1.00 49.19 195 LEU A N 1
ATOM 1473 C CA . LEU A 1 195 ? 4.969 27.166 6.040 1.00 49.19 195 LEU A CA 1
ATOM 1474 C C . LEU A 1 195 ? 6.099 27.947 5.355 1.00 49.19 195 LEU A C 1
ATOM 1476 O O . LEU A 1 195 ? 7.002 27.342 4.787 1.00 49.19 195 LEU A O 1
ATOM 1480 N N . THR A 1 196 ? 6.096 29.276 5.447 1.00 62.25 196 THR A N 1
ATOM 1481 C CA . THR A 1 196 ? 7.189 30.104 4.914 1.00 62.25 196 THR A CA 1
ATOM 1482 C C . THR A 1 196 ? 8.501 29.838 5.662 1.00 62.25 196 THR A C 1
ATOM 1484 O O . THR A 1 196 ? 9.543 29.667 5.028 1.00 62.25 196 THR A O 1
ATOM 1487 N N . ASP A 1 197 ? 8.449 29.709 6.990 1.00 61.16 197 ASP A N 1
ATOM 1488 C CA . ASP A 1 197 ? 9.618 29.390 7.816 1.00 61.16 197 ASP A CA 1
ATOM 1489 C C . ASP A 1 197 ? 10.113 27.948 7.594 1.00 61.16 197 ASP A C 1
ATOM 1491 O O . ASP A 1 197 ? 11.321 27.708 7.557 1.00 61.16 197 ASP A O 1
ATOM 1495 N N . ALA A 1 198 ? 9.204 26.990 7.380 1.00 46.94 198 ALA A N 1
ATOM 1496 C CA . ALA A 1 198 ? 9.545 25.602 7.062 1.00 46.94 198 ALA A CA 1
ATOM 1497 C C . ALA A 1 198 ? 10.193 25.458 5.674 1.00 46.94 198 ALA A C 1
ATOM 1499 O O . ALA A 1 198 ? 11.159 24.712 5.524 1.00 46.94 198 ALA A O 1
ATOM 1500 N N . ALA A 1 199 ? 9.724 26.211 4.671 1.00 56.94 199 ALA A N 1
ATOM 1501 C CA . ALA A 1 199 ? 10.344 26.245 3.344 1.00 56.94 199 ALA A CA 1
ATOM 1502 C C . ALA A 1 199 ? 11.767 26.821 3.379 1.00 56.94 199 ALA A C 1
ATOM 1504 O O . ALA A 1 199 ? 12.623 26.394 2.607 1.00 56.94 199 ALA A O 1
ATOM 1505 N N . ALA A 1 200 ? 12.035 27.766 4.286 1.00 62.84 200 ALA A N 1
ATOM 1506 C CA . ALA A 1 200 ? 13.370 28.325 4.478 1.00 62.84 200 ALA A CA 1
ATOM 1507 C C . ALA A 1 200 ? 14.342 27.334 5.148 1.00 62.84 200 ALA A C 1
ATOM 1509 O O . ALA A 1 200 ? 15.546 27.403 4.907 1.00 62.84 200 ALA A O 1
ATOM 1510 N N . GLN A 1 201 ? 13.830 26.416 5.973 1.00 67.44 201 GLN A N 1
ATOM 1511 C CA . GLN A 1 201 ? 14.627 25.409 6.687 1.00 67.44 201 GLN A CA 1
ATOM 1512 C C . GLN A 1 201 ? 14.825 24.112 5.883 1.00 67.44 201 GLN A C 1
ATOM 1514 O O . GLN A 1 201 ? 15.825 23.425 6.086 1.00 67.44 201 GLN A O 1
ATOM 1519 N N . HIS A 1 202 ? 13.916 23.805 4.950 1.00 53.47 202 HIS A N 1
ATOM 1520 C CA . HIS A 1 202 ? 13.912 22.573 4.150 1.00 53.47 202 HIS A CA 1
ATOM 1521 C C . HIS A 1 202 ? 13.757 22.883 2.648 1.00 53.47 202 HIS A C 1
ATOM 1523 O O . HIS A 1 202 ? 12.653 22.791 2.098 1.00 53.47 202 HIS A O 1
ATOM 1529 N N . PRO A 1 203 ? 14.847 23.293 1.965 1.00 67.31 203 PRO A N 1
ATOM 1530 C CA . PRO A 1 203 ? 14.801 23.749 0.573 1.00 67.31 203 PRO A CA 1
ATOM 1531 C C . PRO A 1 203 ? 14.415 22.645 -0.424 1.00 67.31 203 PRO A C 1
ATOM 1533 O O . PRO A 1 203 ? 13.875 22.938 -1.487 1.00 67.31 203 PRO A O 1
ATOM 1536 N N . ASP A 1 204 ? 14.633 21.381 -0.070 1.00 61.19 204 ASP A N 1
ATOM 1537 C CA . ASP A 1 204 ? 14.204 20.188 -0.807 1.00 61.19 204 ASP A CA 1
ATOM 1538 C C . ASP A 1 204 ? 12.674 20.002 -0.815 1.00 61.19 204 ASP A C 1
ATOM 1540 O O . ASP A 1 204 ? 12.120 19.393 -1.730 1.00 61.19 204 ASP A O 1
ATOM 1544 N N . LEU A 1 205 ? 11.972 20.585 0.162 1.00 52.44 205 LEU A N 1
ATOM 1545 C CA . LEU A 1 205 ? 10.511 20.560 0.272 1.00 52.44 205 LEU A CA 1
ATOM 1546 C C . LEU A 1 205 ? 9.850 21.861 -0.205 1.00 52.44 205 LEU A C 1
ATOM 1548 O O . LEU A 1 205 ? 8.619 21.949 -0.235 1.00 52.44 205 LEU A O 1
ATOM 1552 N N . ALA A 1 206 ? 10.636 22.864 -0.605 1.00 57.81 206 ALA A N 1
ATOM 1553 C CA . ALA A 1 206 ? 10.156 24.214 -0.892 1.00 57.81 206 ALA A CA 1
ATOM 1554 C C . ALA A 1 206 ? 9.067 24.259 -1.977 1.00 57.81 206 ALA A C 1
ATOM 1556 O O . ALA A 1 206 ? 8.103 25.008 -1.842 1.00 57.81 206 ALA A O 1
ATOM 1557 N N . GLU A 1 207 ? 9.160 23.426 -3.017 1.00 49.69 207 GLU A N 1
ATOM 1558 C CA . GLU A 1 207 ? 8.177 23.391 -4.111 1.00 49.69 207 GLU A CA 1
ATOM 1559 C C . GLU A 1 207 ? 6.820 22.815 -3.658 1.00 49.69 207 GLU A C 1
ATOM 1561 O O . GLU A 1 207 ? 5.756 23.324 -4.020 1.00 49.69 207 GLU A O 1
ATOM 1566 N N . ARG A 1 208 ? 6.840 21.812 -2.767 1.00 50.34 208 ARG A N 1
ATOM 1567 C CA . ARG A 1 208 ? 5.629 21.236 -2.151 1.00 50.34 208 ARG A CA 1
ATOM 1568 C C . ARG A 1 208 ? 4.997 22.202 -1.150 1.00 50.34 208 ARG A C 1
ATOM 1570 O O . ARG A 1 208 ? 3.776 22.351 -1.113 1.00 50.34 208 ARG A O 1
ATOM 1577 N N . ILE A 1 209 ? 5.829 22.894 -0.374 1.00 55.94 209 ILE A N 1
ATOM 1578 C CA . ILE A 1 209 ? 5.390 23.894 0.601 1.00 55.94 209 ILE A CA 1
ATOM 1579 C C . ILE A 1 209 ? 4.823 25.137 -0.108 1.00 55.94 209 ILE A C 1
ATOM 1581 O O . ILE A 1 209 ? 3.798 25.668 0.319 1.00 55.94 209 ILE A O 1
ATOM 1585 N N . ALA A 1 210 ? 5.392 25.545 -1.246 1.00 58.16 210 ALA A N 1
ATOM 1586 C CA . ALA A 1 210 ? 4.855 26.618 -2.084 1.00 58.16 210 ALA A CA 1
ATOM 1587 C C . ALA A 1 210 ? 3.446 26.292 -2.612 1.00 58.16 210 ALA A C 1
ATOM 1589 O O . ALA A 1 210 ? 2.567 27.158 -2.614 1.00 58.16 210 ALA A O 1
ATOM 1590 N N . GLY A 1 211 ? 3.193 25.032 -2.984 1.00 54.53 211 GLY A N 1
ATOM 1591 C CA . GLY A 1 211 ? 1.853 24.553 -3.336 1.00 54.53 211 GLY A CA 1
ATOM 1592 C C . GLY A 1 211 ? 0.840 24.707 -2.192 1.00 54.53 211 GLY A C 1
ATOM 1593 O O . GLY A 1 211 ? -0.271 25.194 -2.411 1.00 54.53 211 GLY A O 1
ATOM 1594 N N . ALA A 1 212 ? 1.235 24.372 -0.960 1.00 53.78 212 ALA A N 1
ATOM 1595 C CA . ALA A 1 212 ? 0.394 24.522 0.232 1.00 53.78 212 ALA A CA 1
ATOM 1596 C C . ALA A 1 212 ? 0.130 25.996 0.599 1.00 53.78 212 ALA A C 1
ATOM 1598 O O . ALA A 1 212 ? -1.001 26.360 0.928 1.00 53.78 212 ALA A O 1
ATOM 1599 N N . ILE A 1 213 ? 1.137 26.869 0.479 1.00 64.06 213 ILE A N 1
ATOM 1600 C CA . ILE A 1 213 ? 0.993 28.318 0.708 1.00 64.06 213 ILE A CA 1
ATOM 1601 C C . ILE A 1 213 ? 0.014 28.940 -0.302 1.00 64.06 213 ILE A C 1
ATOM 1603 O O . ILE A 1 213 ? -0.835 29.746 0.093 1.00 64.06 213 ILE A O 1
ATOM 1607 N N . ASN A 1 214 ? 0.076 28.534 -1.577 1.00 57.75 214 ASN A N 1
ATOM 1608 C CA . ASN A 1 214 ? -0.854 28.985 -2.620 1.00 57.75 214 ASN A CA 1
ATOM 1609 C C . ASN A 1 214 ? -2.301 28.545 -2.345 1.00 57.75 214 ASN A C 1
ATOM 1611 O O . ASN A 1 214 ? -3.223 29.348 -2.489 1.00 57.75 214 ASN A O 1
ATOM 1615 N N . LEU A 1 215 ? -2.511 27.304 -1.894 1.00 54.66 215 LEU A N 1
ATOM 1616 C CA . LEU A 1 215 ? -3.836 26.806 -1.500 1.00 54.66 215 LEU A CA 1
ATOM 1617 C C . LEU A 1 215 ? -4.430 27.602 -0.329 1.00 54.66 215 LEU A C 1
ATOM 1619 O O . LEU A 1 215 ? -5.609 27.955 -0.357 1.00 54.66 215 LEU A O 1
ATOM 1623 N N . LEU A 1 216 ? -3.610 27.966 0.659 1.00 57.75 216 LEU A N 1
ATOM 1624 C CA . LEU A 1 216 ? -4.045 28.814 1.773 1.00 57.75 216 LEU A CA 1
ATOM 1625 C C . LEU A 1 216 ? -4.339 30.251 1.353 1.00 57.75 216 LEU A C 1
ATOM 1627 O O . LEU A 1 216 ? -5.274 30.863 1.868 1.00 57.75 216 LEU A O 1
ATOM 1631 N N . GLY A 1 217 ? -3.598 30.770 0.373 1.00 63.47 217 GLY A N 1
ATOM 1632 C CA . GLY A 1 217 ? -3.904 32.051 -0.258 1.00 63.47 217 GLY A CA 1
ATOM 1633 C C . GLY A 1 217 ? -5.285 32.057 -0.919 1.00 63.47 217 GLY A C 1
ATOM 1634 O O . GLY A 1 217 ? -6.036 33.017 -0.752 1.00 63.47 217 GLY A O 1
ATOM 1635 N N . MET A 1 218 ? -5.657 30.967 -1.598 1.00 61.19 218 MET A N 1
ATOM 1636 C CA . MET A 1 218 ? -6.977 30.826 -2.226 1.00 61.19 218 MET A CA 1
ATOM 1637 C C . MET A 1 218 ? -8.111 30.711 -1.196 1.00 61.19 218 MET A C 1
ATOM 1639 O O . MET A 1 218 ? -9.129 31.383 -1.343 1.00 61.19 218 MET A O 1
ATOM 1643 N N . LEU A 1 219 ? -7.925 29.939 -0.118 1.00 59.91 219 LEU A N 1
ATOM 1644 C CA . LEU A 1 219 ? -8.909 29.820 0.973 1.00 59.91 219 LEU A CA 1
ATOM 1645 C C . LEU A 1 219 ? -9.122 31.139 1.726 1.00 59.91 219 LEU A C 1
ATOM 1647 O O . LEU A 1 219 ? -10.235 31.459 2.142 1.00 59.91 219 LEU A O 1
ATOM 1651 N N . ARG A 1 220 ? -8.066 31.942 1.873 1.00 75.81 220 ARG A N 1
ATOM 1652 C CA . ARG A 1 220 ? -8.182 33.300 2.408 1.00 75.81 220 ARG A CA 1
ATOM 1653 C C . ARG A 1 220 ? -9.015 34.191 1.487 1.00 75.81 220 ARG A C 1
ATOM 1655 O O . ARG A 1 220 ? -9.868 34.928 1.970 1.00 75.81 220 ARG A O 1
ATOM 1662 N N . GLN A 1 221 ? -8.768 34.141 0.177 1.00 68.44 221 GLN A N 1
ATOM 1663 C CA . GLN A 1 221 ? -9.512 34.945 -0.796 1.00 68.44 221 GLN A CA 1
ATOM 1664 C C . GLN A 1 221 ? -10.995 34.559 -0.855 1.00 68.44 221 GLN A C 1
ATOM 1666 O O . GLN A 1 221 ? -11.831 35.451 -0.981 1.00 68.44 221 GLN A O 1
ATOM 1671 N N . SER A 1 222 ? -11.339 33.276 -0.690 1.00 66.19 222 SER A N 1
ATOM 1672 C CA . SER A 1 222 ? -12.741 32.843 -0.638 1.00 66.19 222 SER A CA 1
ATOM 1673 C C . SER A 1 222 ? -13.475 33.376 0.600 1.00 66.19 222 SER A C 1
ATOM 1675 O O . SER A 1 222 ? -14.596 33.852 0.466 1.00 66.19 222 SER A O 1
ATOM 1677 N N . HIS A 1 223 ? -12.820 33.407 1.769 1.00 62.91 223 HIS A N 1
ATOM 1678 C CA . HIS A 1 223 ? -13.395 33.975 3.002 1.00 62.91 223 HIS A CA 1
ATOM 1679 C C . HIS A 1 223 ? -13.583 35.495 2.937 1.00 62.91 223 HIS A C 1
ATOM 1681 O O . HIS A 1 223 ? -14.492 36.045 3.554 1.00 62.91 223 HIS A O 1
ATOM 1687 N N . VAL A 1 224 ? -12.717 36.197 2.201 1.00 63.16 224 VAL A N 1
ATOM 1688 C CA . VAL A 1 224 ? -12.862 37.644 1.987 1.00 63.16 224 VAL A CA 1
ATOM 1689 C C . VAL A 1 224 ? -13.972 37.932 0.967 1.00 63.16 224 VAL A C 1
ATOM 1691 O O . VAL A 1 224 ? -14.714 38.893 1.143 1.00 63.16 224 VAL A O 1
ATOM 1694 N N . GLY A 1 225 ? -14.145 37.074 -0.046 1.00 53.47 225 GLY A N 1
ATOM 1695 C CA . GLY A 1 225 ? -15.183 37.218 -1.072 1.00 53.47 225 GLY A CA 1
ATOM 1696 C C . GLY A 1 225 ? -16.622 37.042 -0.567 1.00 53.47 225 GLY A C 1
ATOM 1697 O O . GLY A 1 225 ? -17.531 37.662 -1.115 1.00 53.47 225 GLY A O 1
ATOM 1698 N N . GLU A 1 226 ? -16.848 36.259 0.491 1.00 52.00 226 GLU A N 1
ATOM 1699 C CA . GLU A 1 226 ? -18.187 36.068 1.078 1.00 52.00 226 GLU A CA 1
ATOM 1700 C C . GLU A 1 226 ? -18.660 37.242 1.949 1.00 52.00 226 GLU A C 1
ATOM 1702 O O . GLU A 1 226 ? -19.863 37.418 2.136 1.00 52.00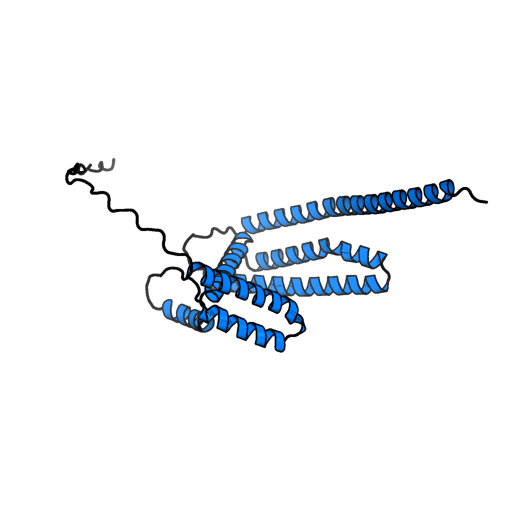 226 GLU A O 1
ATOM 1707 N N . MET A 1 227 ? -17.753 38.097 2.434 1.00 47.38 227 MET A N 1
ATOM 1708 C CA . MET A 1 227 ? -18.123 39.260 3.254 1.00 47.38 227 MET A CA 1
ATOM 1709 C C . MET A 1 227 ? -18.512 40.506 2.440 1.00 47.38 227 MET A C 1
ATOM 1711 O O . MET A 1 227 ? -18.985 41.481 3.023 1.00 47.38 227 MET A O 1
ATOM 1715 N N . GLU A 1 228 ? -18.362 40.486 1.110 1.00 44.97 228 GLU A N 1
ATOM 1716 C CA . GLU A 1 228 ? -18.622 41.645 0.235 1.00 44.97 228 GLU A CA 1
ATOM 1717 C C . GLU A 1 228 ? -19.790 41.436 -0.749 1.00 44.97 228 GLU A C 1
ATOM 1719 O O . GLU A 1 228 ? -20.010 42.242 -1.654 1.00 44.97 228 GLU A O 1
ATOM 1724 N N . ALA A 1 229 ? -20.593 40.381 -0.570 1.00 46.22 229 ALA A N 1
ATOM 1725 C CA . ALA A 1 229 ? -21.845 40.235 -1.307 1.00 46.22 229 ALA A CA 1
ATOM 1726 C C . ALA A 1 229 ? -22.885 41.249 -0.772 1.00 46.22 229 ALA A C 1
ATOM 1728 O O . ALA A 1 229 ? -23.251 41.180 0.406 1.00 46.22 229 ALA A O 1
ATOM 1729 N N . PRO A 1 230 ? -23.390 42.200 -1.587 1.00 50.47 230 PRO A N 1
ATOM 1730 C CA . PRO A 1 230 ? -24.434 43.117 -1.147 1.00 50.47 230 PRO A CA 1
ATOM 1731 C C . PRO A 1 230 ? -25.672 42.316 -0.736 1.00 50.47 230 PRO A C 1
ATOM 1733 O O . PRO A 1 230 ? -26.156 41.473 -1.493 1.00 50.47 230 PRO A O 1
ATOM 1736 N N . ALA A 1 231 ? -26.160 42.570 0.481 1.00 59.16 231 ALA A N 1
ATOM 1737 C CA . ALA A 1 231 ? -27.292 41.856 1.058 1.00 59.16 231 ALA A CA 1
ATOM 1738 C C . ALA A 1 231 ? -28.478 41.817 0.071 1.00 59.16 231 ALA A C 1
ATOM 1740 O O . ALA A 1 231 ? -28.827 42.860 -0.497 1.00 59.16 231 ALA A O 1
ATOM 1741 N N . PRO A 1 232 ? -29.122 40.651 -0.133 1.00 55.59 232 PRO A N 1
ATOM 1742 C CA . PRO A 1 232 ? -30.293 40.576 -0.991 1.00 55.59 232 PRO A CA 1
ATOM 1743 C C . PRO A 1 232 ? -31.388 41.511 -0.450 1.00 55.59 232 PRO A C 1
ATOM 1745 O O . PRO A 1 232 ? -31.571 41.597 0.771 1.00 55.59 232 PRO A O 1
ATOM 1748 N N . PRO A 1 233 ? -32.115 42.235 -1.322 1.00 56.38 233 PRO A N 1
ATOM 1749 C CA . PRO A 1 233 ? -33.203 43.100 -0.887 1.00 56.38 233 PRO A CA 1
ATOM 1750 C C . PRO A 1 233 ? -34.226 42.268 -0.111 1.00 56.38 233 PRO A C 1
ATOM 1752 O O . PRO A 1 233 ? -34.655 41.211 -0.577 1.00 56.38 233 PRO A O 1
ATOM 1755 N N . ARG A 1 234 ? -34.596 42.731 1.092 1.00 58.31 234 ARG A N 1
ATOM 1756 C CA . ARG A 1 234 ? -35.583 42.034 1.926 1.00 58.31 234 ARG A CA 1
ATOM 1757 C C . ARG A 1 234 ? -36.882 41.858 1.132 1.00 58.31 234 ARG A C 1
ATOM 1759 O O . ARG A 1 234 ? -37.376 42.849 0.588 1.00 58.31 234 ARG A O 1
ATOM 1766 N N . PRO A 1 235 ? -37.458 40.645 1.084 1.00 53.78 235 PRO A N 1
ATOM 1767 C CA . PRO A 1 235 ? -38.807 40.472 0.576 1.00 53.78 235 PRO A CA 1
ATOM 1768 C C . PRO A 1 235 ? -39.762 41.281 1.459 1.00 53.78 235 PRO A C 1
ATOM 1770 O O . PRO A 1 235 ? -39.686 41.221 2.686 1.00 53.78 235 PRO A O 1
ATOM 1773 N N . ALA A 1 236 ? -40.614 42.083 0.820 1.00 56.88 236 ALA A N 1
ATOM 1774 C CA . ALA A 1 236 ? -41.654 42.841 1.495 1.00 56.88 236 ALA A CA 1
ATOM 1775 C C . ALA A 1 236 ? -42.544 41.887 2.308 1.00 56.88 236 ALA A C 1
ATOM 1777 O O . ALA A 1 236 ? -43.001 40.873 1.779 1.00 56.88 236 ALA A O 1
ATOM 1778 N N . GLU A 1 237 ? -42.759 42.224 3.583 1.00 45.88 237 GLU A N 1
ATOM 1779 C CA . GLU A 1 237 ? -43.769 41.630 4.462 1.00 45.88 237 GLU A CA 1
ATOM 1780 C C . GLU A 1 237 ? -45.110 41.573 3.723 1.00 45.88 237 GLU A C 1
ATOM 1782 O O . GLU A 1 237 ? -45.762 42.593 3.504 1.00 45.88 237 GLU A O 1
ATOM 1787 N N . LEU A 1 238 ? -45.497 40.373 3.289 1.00 53.50 238 LEU A N 1
ATOM 1788 C CA . LEU A 1 238 ? -46.857 40.094 2.860 1.00 53.50 238 LEU A CA 1
ATOM 1789 C C . LEU A 1 238 ? -47.646 39.712 4.114 1.00 53.50 238 LEU A C 1
ATOM 1791 O O . LEU A 1 238 ? -47.405 38.656 4.700 1.00 53.50 238 LEU A O 1
ATOM 1795 N N . ASP A 1 239 ? -48.570 40.588 4.505 1.00 54.91 239 ASP A N 1
ATOM 1796 C CA . ASP A 1 239 ? -49.594 40.361 5.523 1.00 54.91 239 ASP A CA 1
ATOM 1797 C C . ASP A 1 239 ? -50.265 38.988 5.343 1.00 54.91 239 ASP A C 1
ATOM 1799 O O . ASP A 1 239 ? -51.042 38.767 4.410 1.00 54.91 239 ASP A O 1
ATOM 1803 N N . ALA A 1 240 ? -49.984 38.057 6.256 1.00 54.94 240 ALA A N 1
ATOM 1804 C CA . ALA A 1 240 ? -50.726 36.809 6.374 1.00 54.94 240 ALA A CA 1
ATOM 1805 C C . ALA A 1 240 ? -51.917 37.011 7.337 1.00 54.94 240 ALA A C 1
ATOM 1807 O O . ALA A 1 240 ? -51.721 37.483 8.460 1.00 54.94 240 ALA A O 1
ATOM 1808 N N . PRO A 1 241 ? -53.154 36.663 6.939 1.00 56.31 241 PRO A N 1
ATOM 1809 C CA . PRO A 1 241 ? -54.341 36.872 7.763 1.00 56.31 241 PRO A CA 1
ATOM 1810 C C . PRO A 1 241 ? -54.418 35.895 8.955 1.00 56.31 241 PRO A C 1
ATOM 1812 O O . PRO A 1 241 ? -53.987 34.743 8.847 1.00 56.31 241 PRO A O 1
ATOM 1815 N N . PRO A 1 242 ? -55.017 36.311 10.088 1.00 52.62 242 PRO A N 1
ATOM 1816 C CA . PRO A 1 242 ? -55.149 35.474 11.271 1.00 52.62 242 PRO A CA 1
ATOM 1817 C C . PRO A 1 242 ? -56.326 34.500 11.136 1.00 52.62 242 PRO A C 1
ATOM 1819 O O . PRO A 1 242 ? -57.461 34.908 10.894 1.00 52.62 242 PRO A O 1
ATOM 1822 N N . GLY A 1 243 ? -56.071 33.216 11.390 1.00 61.94 243 GLY A N 1
ATOM 1823 C CA . GLY A 1 243 ? -57.117 32.259 11.751 1.00 61.94 243 GLY A CA 1
ATOM 1824 C C . GLY A 1 243 ? -57.091 30.963 10.956 1.00 61.94 243 GLY A C 1
ATOM 1825 O O . GLY A 1 243 ? -57.707 30.854 9.902 1.00 61.94 243 GLY A O 1
ATOM 1826 N N . SER A 1 244 ? -56.464 29.932 11.518 1.00 52.34 244 SER A N 1
ATOM 1827 C CA . SER A 1 244 ? -56.872 28.542 11.299 1.00 52.34 244 SER A CA 1
ATOM 1828 C C . SER A 1 244 ? -56.464 27.722 12.515 1.00 52.34 244 SER A C 1
ATOM 1830 O O . SER A 1 244 ? -55.286 27.564 12.825 1.00 52.34 244 SER A O 1
ATOM 1832 N N . ALA A 1 245 ? -57.482 27.292 13.253 1.00 55.28 245 ALA A N 1
ATOM 1833 C CA . ALA A 1 245 ? -57.370 26.449 14.426 1.00 55.28 245 ALA A CA 1
ATOM 1834 C C . ALA A 1 245 ? -56.933 25.018 14.057 1.00 55.28 245 ALA A C 1
ATOM 1836 O O . ALA A 1 245 ? -57.190 24.530 12.958 1.00 55.28 245 ALA A O 1
ATOM 1837 N N . LEU A 1 246 ? -56.286 24.381 15.032 1.00 53.69 246 LEU A N 1
ATOM 1838 C CA . LEU A 1 246 ? -55.817 22.993 15.094 1.00 53.69 246 LEU A CA 1
ATOM 1839 C C . LEU A 1 246 ? -56.868 21.949 14.668 1.00 53.69 246 LEU A C 1
ATOM 1841 O O . LEU A 1 246 ? -58.059 22.141 14.915 1.00 53.69 246 LEU A O 1
ATOM 1845 N N . PRO A 1 247 ? -56.415 20.750 14.267 1.00 53.31 247 PRO A N 1
ATOM 1846 C CA . PRO A 1 247 ? -57.044 19.521 14.733 1.00 53.31 247 PRO A CA 1
ATOM 1847 C C . PRO A 1 247 ? -56.164 18.794 15.759 1.00 53.31 247 PRO A C 1
ATOM 1849 O O . PRO A 1 247 ? -54.984 18.521 15.547 1.00 53.31 247 PRO A O 1
ATOM 1852 N N . SER A 1 248 ? -56.786 18.501 16.897 1.00 57.84 248 SER A N 1
ATOM 1853 C CA . SER A 1 248 ? -56.277 17.707 18.010 1.00 57.84 248 SER A CA 1
ATOM 1854 C C . SER A 1 248 ? -55.937 16.276 17.577 1.00 57.84 248 SER A C 1
ATOM 1856 O O . SER A 1 248 ? -56.735 15.614 16.915 1.00 57.84 248 SER A O 1
ATOM 1858 N N . SER A 1 249 ? -54.762 15.799 17.988 1.00 59.03 249 SER A N 1
ATOM 1859 C CA . SER A 1 249 ? -54.298 14.423 17.777 1.00 59.03 249 SER A CA 1
ATOM 1860 C C . SER A 1 249 ? -55.049 13.447 18.699 1.00 59.03 249 SER A C 1
ATOM 1862 O O . SER A 1 249 ? -55.141 13.728 19.899 1.00 59.03 249 SER A O 1
ATOM 1864 N N . PRO A 1 250 ? -55.600 12.328 18.195 1.00 57.25 250 PRO A N 1
ATOM 1865 C CA . PRO A 1 250 ? -56.297 11.362 19.027 1.00 57.25 250 PRO A CA 1
ATOM 1866 C C . PRO A 1 250 ? -55.335 10.433 19.783 1.00 57.25 250 PRO A C 1
ATOM 1868 O O . PRO A 1 250 ? -54.425 9.828 19.223 1.00 57.25 250 PRO A O 1
ATOM 1871 N N . ALA A 1 251 ? -55.630 10.373 21.077 1.00 56.56 251 ALA A N 1
ATOM 1872 C CA . ALA A 1 251 ? -55.265 9.446 22.139 1.00 56.56 251 ALA A CA 1
ATOM 1873 C C . ALA A 1 251 ? -54.953 7.974 21.785 1.00 56.56 251 ALA A C 1
ATOM 1875 O O . ALA A 1 251 ? -55.583 7.364 20.923 1.00 56.56 251 ALA A O 1
ATOM 1876 N N . ASP A 1 252 ? -54.035 7.430 22.594 1.00 55.69 252 ASP A N 1
ATOM 1877 C CA . ASP A 1 252 ? -54.076 6.137 23.295 1.00 55.69 252 ASP A CA 1
ATOM 1878 C C . ASP A 1 252 ? -54.727 4.935 22.593 1.00 55.69 252 ASP A C 1
ATOM 1880 O O . ASP A 1 252 ? -55.945 4.749 22.611 1.00 55.69 252 ASP A O 1
ATOM 1884 N N . ALA A 1 253 ? -53.880 4.012 22.131 1.00 62.91 253 ALA A N 1
ATOM 1885 C CA . ALA A 1 253 ? -54.253 2.618 21.910 1.00 62.91 253 ALA A CA 1
ATOM 1886 C C . ALA A 1 253 ? -53.502 1.714 22.915 1.00 62.91 253 ALA A C 1
ATOM 1888 O O . ALA A 1 253 ? -52.270 1.754 22.956 1.00 62.91 253 ALA A O 1
ATOM 1889 N N . PRO A 1 254 ? -54.200 0.897 23.729 1.00 65.62 254 PRO A N 1
ATOM 1890 C CA . PRO A 1 254 ? -53.570 -0.024 24.672 1.00 65.62 254 PRO A CA 1
ATOM 1891 C C . PRO A 1 254 ? -53.033 -1.284 23.971 1.00 65.62 254 PRO A C 1
ATOM 1893 O O . PRO A 1 254 ? -53.677 -1.851 23.088 1.00 65.62 254 PRO A O 1
ATOM 1896 N N . LEU A 1 255 ? -51.849 -1.732 24.400 1.00 73.19 255 LEU A N 1
ATOM 1897 C CA . LEU A 1 255 ? -51.176 -2.950 23.932 1.00 73.19 255 LEU A CA 1
ATOM 1898 C C . LEU A 1 255 ? -51.897 -4.234 24.406 1.00 73.19 255 LEU A C 1
ATOM 1900 O O . LEU A 1 255 ? -52.369 -4.279 25.545 1.00 73.19 255 LEU A O 1
ATOM 1904 N N . PRO A 1 256 ? -51.954 -5.299 23.580 1.00 70.38 2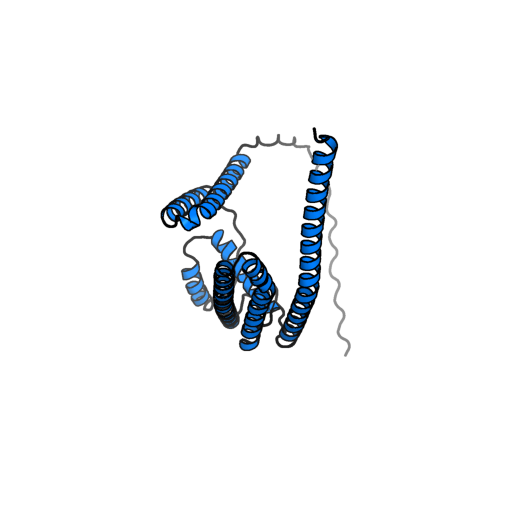56 PRO A N 1
ATOM 1905 C CA . PRO A 1 256 ? -52.541 -6.582 23.961 1.00 70.38 256 PRO A CA 1
ATOM 1906 C C . PRO A 1 256 ? -51.632 -7.404 24.894 1.00 70.38 256 PRO A C 1
ATOM 1908 O O . PRO A 1 256 ? -50.406 -7.367 24.800 1.00 70.38 256 PRO A O 1
ATOM 1911 N N . ALA A 1 257 ? -52.268 -8.164 25.790 1.00 66.50 257 ALA A N 1
ATOM 1912 C CA . ALA A 1 257 ? -51.638 -9.029 26.788 1.00 66.50 257 ALA A CA 1
ATOM 1913 C C . ALA A 1 257 ? -50.925 -10.258 26.172 1.00 66.50 257 ALA A C 1
ATOM 1915 O O . ALA A 1 257 ? -51.353 -10.747 25.123 1.00 66.50 257 ALA A O 1
ATOM 1916 N N . PRO A 1 258 ? -49.878 -10.796 26.831 1.00 67.75 258 PRO A N 1
ATOM 1917 C CA . PRO A 1 258 ? -49.156 -11.974 26.358 1.00 67.75 258 PRO A CA 1
ATOM 1918 C C . PRO A 1 258 ? -49.995 -13.255 26.487 1.00 67.75 258 PRO A C 1
ATOM 1920 O O . PRO A 1 258 ? -50.643 -13.491 27.508 1.00 67.75 258 PRO A O 1
ATOM 1923 N N . ALA A 1 259 ? -49.959 -14.083 25.441 1.00 70.06 259 ALA A N 1
ATOM 1924 C CA . ALA A 1 259 ? -50.475 -15.449 25.462 1.00 70.06 259 ALA A CA 1
ATOM 1925 C C . ALA A 1 259 ? -49.558 -16.343 26.318 1.00 70.06 259 ALA A C 1
ATOM 1927 O O . ALA A 1 259 ? -48.340 -16.160 26.299 1.00 70.06 259 ALA A O 1
ATOM 1928 N N . GLY A 1 260 ? -50.173 -17.243 27.093 1.00 68.12 260 GLY A N 1
ATOM 1929 C CA . GLY A 1 260 ? -49.500 -18.152 28.029 1.00 68.12 260 GLY A CA 1
ATOM 1930 C C . GLY A 1 260 ? -48.760 -19.320 27.396 1.00 68.12 260 GLY A C 1
ATOM 1931 O O . GLY A 1 260 ? -48.766 -19.447 26.152 1.00 68.12 260 GLY A O 1
#

pLDDT: mean 70.73, std 16.28, range [34.91, 97.81]

Radius of gyration: 31.45 Å; chains: 1; bounding box: 82×61×95 Å

Sequence (260 aa):
MANPWKIFGIGCLVIVVLIAIVMGIGFYMAFKFGSGLARQVQAAQARVAELNAQFPFAADTGTLPDAERFETWLQVTRDAGAAMEQHGTDFEQRVESAAEEGMFQALGAMGGLGDLVAGIFGSLGDALQSRQMSLDEYEWYTATAHTALRMQGATTDTTLTEIARQVRQRQDADVSPPATPELSIAQIEAMQRILTDAAAQHPDLAERIAGAINLLGMLRQSHVGEMEAPAPPRPAELDAPPGSALPSSPADAPLPAPAG